Protein AF-A0A8J4M2Y3-F1 (afdb_monomer)

Nearest PDB structures (foldseek):
  4yom-assembly1_A  TM=4.754E-01  e=2.190E-01  Mus musculus
  6y2r-assembly1_B  TM=4.909E-01  e=5.810E-01  Escherichia coli K-12
  1uz2-assembly1_X-2  TM=2.770E-01  e=3.273E-01  Bos taurus
  3l4r-assembly1_A  TM=2.296E-01  e=2.054E+00  Canis lupus familiaris

Structure (mmCIF, N/CA/C/O backbone):
data_AF-A0A8J4M2Y3-F1
#
_entry.id   AF-A0A8J4M2Y3-F1
#
loop_
_atom_site.group_PDB
_atom_site.id
_atom_site.type_symbol
_atom_site.label_atom_id
_atom_site.label_alt_id
_atom_site.label_comp_id
_atom_site.label_asym_id
_atom_site.label_entity_id
_atom_site.label_seq_id
_atom_site.pdbx_PDB_ins_code
_atom_site.Cartn_x
_atom_site.Cartn_y
_atom_site.Cartn_z
_atom_site.occupancy
_atom_site.B_iso_or_equiv
_atom_site.auth_seq_id
_atom_site.auth_comp_id
_atom_site.auth_asym_id
_atom_site.auth_atom_id
_atom_site.pdbx_PDB_model_num
ATOM 1 N N . MET A 1 1 ? 31.659 -30.820 23.500 1.00 37.97 1 MET A N 1
ATOM 2 C CA . MET A 1 1 ? 31.694 -30.766 22.022 1.00 37.97 1 MET A CA 1
ATOM 3 C C . MET A 1 1 ? 30.304 -31.108 21.516 1.00 37.97 1 MET A C 1
ATOM 5 O O . MET A 1 1 ? 29.835 -32.205 21.774 1.00 37.97 1 MET A O 1
ATOM 9 N N . LYS A 1 2 ? 29.604 -30.122 20.946 1.00 30.81 2 LYS A N 1
ATOM 10 C CA . LYS A 1 2 ? 28.220 -30.219 20.458 1.00 30.81 2 LYS A CA 1
ATOM 11 C C . LYS A 1 2 ? 28.266 -30.556 18.968 1.00 30.81 2 LYS A C 1
ATOM 13 O O . LYS A 1 2 ? 28.779 -29.748 18.197 1.00 30.81 2 LYS A O 1
ATOM 18 N N . THR A 1 3 ? 27.747 -31.711 18.577 1.00 32.62 3 THR A N 1
ATOM 19 C CA . THR A 1 3 ? 27.439 -32.031 17.181 1.00 32.62 3 THR A CA 1
ATOM 20 C C . THR A 1 3 ? 26.102 -31.393 16.810 1.00 32.62 3 THR A C 1
ATOM 22 O O . THR A 1 3 ? 25.129 -31.442 17.561 1.00 32.62 3 THR A O 1
ATOM 25 N N . ARG A 1 4 ? 26.120 -30.684 15.682 1.00 31.17 4 ARG A N 1
ATOM 26 C CA . ARG A 1 4 ? 25.029 -29.912 15.089 1.00 31.17 4 ARG A CA 1
ATOM 27 C C . ARG A 1 4 ? 24.313 -30.848 14.112 1.00 31.17 4 ARG A C 1
ATOM 29 O O . ARG A 1 4 ? 24.942 -31.306 13.166 1.00 31.17 4 ARG A O 1
ATOM 36 N N . GLU A 1 5 ? 23.044 -31.152 14.358 1.00 32.91 5 GLU A N 1
ATOM 37 C CA . GLU A 1 5 ? 22.164 -31.747 13.349 1.00 32.91 5 GLU A CA 1
ATOM 38 C C . GLU A 1 5 ? 21.595 -30.617 12.484 1.00 32.91 5 GLU A C 1
ATOM 40 O O . GLU A 1 5 ? 20.844 -29.763 12.962 1.00 32.91 5 GLU A O 1
ATOM 45 N N . ASP A 1 6 ? 21.999 -30.599 11.215 1.00 33.06 6 ASP A N 1
ATOM 46 C CA . ASP A 1 6 ? 21.408 -29.774 10.167 1.00 33.06 6 ASP A CA 1
ATOM 47 C C . ASP A 1 6 ? 20.065 -30.383 9.743 1.00 33.06 6 ASP A C 1
ATOM 49 O O . ASP A 1 6 ? 20.001 -31.338 8.971 1.00 33.06 6 ASP A O 1
ATOM 53 N N . ALA A 1 7 ? 18.966 -29.809 10.234 1.00 33.47 7 ALA A N 1
ATOM 54 C CA . ALA A 1 7 ? 17.640 -30.041 9.676 1.00 33.47 7 ALA A CA 1
ATOM 55 C C . ALA A 1 7 ? 17.404 -29.048 8.526 1.00 33.47 7 ALA A C 1
ATOM 57 O O . ALA A 1 7 ? 16.990 -27.905 8.735 1.00 33.47 7 ALA A O 1
ATOM 58 N N . GLY A 1 8 ? 17.684 -29.494 7.300 1.00 28.56 8 GLY A N 1
ATOM 59 C CA . GLY A 1 8 ? 17.286 -28.803 6.077 1.00 28.56 8 GLY A CA 1
ATOM 60 C C . GLY A 1 8 ? 15.762 -28.722 5.982 1.00 28.56 8 GLY A C 1
ATOM 61 O O . GLY A 1 8 ? 15.087 -29.727 5.773 1.00 28.56 8 GLY A O 1
ATOM 62 N N . LEU A 1 9 ? 15.208 -27.519 6.141 1.00 28.28 9 LEU A N 1
ATOM 63 C CA . LEU A 1 9 ? 13.785 -27.261 5.944 1.00 28.28 9 LEU A CA 1
ATOM 64 C C . LEU A 1 9 ? 13.523 -27.054 4.444 1.00 28.28 9 LEU A C 1
ATOM 66 O O . LEU A 1 9 ? 13.604 -25.940 3.926 1.00 28.28 9 LEU A O 1
ATOM 70 N N . THR A 1 10 ? 13.236 -28.138 3.727 1.00 26.16 10 THR A N 1
ATOM 71 C CA . THR A 1 10 ? 12.759 -28.080 2.341 1.00 26.16 10 THR A CA 1
ATOM 72 C C . THR A 1 10 ? 11.348 -27.488 2.338 1.00 26.16 10 THR A C 1
ATOM 74 O O . THR A 1 10 ? 10.383 -28.135 2.742 1.00 26.16 10 THR A O 1
ATOM 77 N N . VAL A 1 11 ? 11.209 -26.227 1.924 1.00 29.19 11 VAL A N 1
ATOM 78 C CA . VAL A 1 11 ? 9.898 -25.585 1.764 1.00 29.19 11 VAL A CA 1
ATOM 79 C C . VAL A 1 11 ? 9.284 -26.075 0.454 1.00 29.19 11 VAL A C 1
ATOM 81 O O . VAL A 1 11 ? 9.635 -25.614 -0.629 1.00 29.19 11 VAL A O 1
ATOM 84 N N . PHE A 1 12 ? 8.373 -27.040 0.563 1.00 24.00 12 PHE A N 1
ATOM 85 C CA . PHE A 1 12 ? 7.521 -27.496 -0.532 1.00 24.00 12 PHE A CA 1
ATOM 86 C C . PHE A 1 12 ? 6.579 -26.354 -0.952 1.00 24.00 12 PHE A C 1
ATOM 88 O O . PHE A 1 12 ? 5.716 -25.935 -0.178 1.00 24.00 12 PHE A O 1
ATOM 95 N N . PHE A 1 13 ? 6.731 -25.848 -2.177 1.00 24.77 13 PHE A N 1
ATOM 96 C CA . PHE A 1 13 ? 5.727 -25.002 -2.822 1.00 24.77 13 PHE A CA 1
ATOM 97 C C . PHE A 1 13 ? 4.684 -25.909 -3.491 1.00 24.77 13 PHE A C 1
ATOM 99 O O . PHE A 1 13 ? 5.045 -26.641 -4.414 1.00 24.77 13 PHE A O 1
ATOM 106 N N . PRO A 1 14 ? 3.399 -25.896 -3.090 1.00 26.45 14 PRO A N 1
ATOM 107 C CA . PRO A 1 14 ? 2.376 -26.540 -3.893 1.00 26.45 14 PRO A CA 1
ATOM 108 C C . PRO A 1 14 ? 2.127 -25.687 -5.143 1.00 26.45 14 PRO A C 1
ATOM 110 O O . PRO A 1 14 ? 1.632 -24.562 -5.060 1.00 26.45 14 PRO A O 1
ATOM 113 N N . VAL A 1 15 ? 2.469 -26.239 -6.307 1.00 26.56 15 VAL A N 1
ATOM 114 C CA . VAL A 1 15 ? 1.999 -25.755 -7.608 1.00 26.56 15 VAL A CA 1
ATOM 115 C C . VAL A 1 15 ? 0.501 -26.056 -7.679 1.00 26.56 15 VAL A C 1
ATOM 117 O O . VAL A 1 15 ? 0.093 -27.169 -8.003 1.00 26.56 15 VAL A O 1
ATOM 120 N N . PHE A 1 16 ? -0.337 -25.084 -7.319 1.00 28.48 16 PHE A N 1
ATOM 121 C CA . PHE A 1 16 ? -1.774 -25.181 -7.561 1.00 28.48 16 PHE A CA 1
ATOM 122 C C . PHE A 1 16 ? -2.061 -24.806 -9.015 1.00 28.48 16 PHE A C 1
ATOM 124 O O . PHE A 1 16 ? -2.021 -23.637 -9.396 1.00 28.48 16 PHE A O 1
ATOM 131 N N . ALA A 1 17 ? -2.355 -25.822 -9.826 1.00 27.55 17 ALA A N 1
ATOM 132 C CA . ALA A 1 17 ? -2.924 -25.659 -11.153 1.00 27.55 17 ALA A CA 1
ATOM 133 C C . ALA A 1 17 ? -4.311 -25.001 -11.040 1.00 27.55 17 ALA A C 1
ATOM 135 O O . ALA A 1 17 ? -5.252 -25.583 -10.495 1.00 27.55 17 ALA A O 1
ATOM 136 N N . ALA A 1 18 ? -4.438 -23.775 -11.545 1.00 30.45 18 ALA A N 1
ATOM 137 C CA . ALA A 1 18 ? -5.702 -23.058 -11.612 1.00 30.45 18 ALA A CA 1
ATOM 138 C C . ALA A 1 18 ? -6.559 -23.613 -12.764 1.00 30.45 18 ALA A C 1
ATOM 140 O O . ALA A 1 18 ? -6.287 -23.354 -13.934 1.00 30.45 18 ALA A O 1
ATOM 141 N N . LYS A 1 19 ? -7.618 -24.364 -12.436 1.00 26.92 19 LYS A N 1
ATOM 142 C CA . LYS A 1 19 ? -8.742 -24.586 -13.356 1.00 26.92 19 LYS A CA 1
ATOM 143 C C . LYS A 1 19 ? -9.613 -23.332 -13.359 1.00 26.92 19 LYS A C 1
ATOM 145 O O . LYS A 1 19 ? -10.173 -22.949 -12.335 1.00 26.92 19 LYS A O 1
ATOM 150 N N . SER A 1 20 ? -9.718 -22.706 -14.525 1.00 34.28 20 SER A N 1
ATOM 151 C CA . SER A 1 20 ? -10.582 -21.565 -14.805 1.00 34.28 20 SER A CA 1
ATOM 152 C C . SER A 1 20 ? -12.055 -21.962 -14.697 1.00 34.28 20 SER A C 1
ATOM 154 O O . SER A 1 20 ? -12.560 -22.670 -15.567 1.00 34.28 20 SER A O 1
ATOM 156 N N . HIS A 1 21 ? -12.754 -21.490 -13.667 1.00 29.28 21 HIS A N 1
ATOM 157 C CA . HIS A 1 21 ? -14.211 -21.360 -13.676 1.00 29.28 21 HIS A CA 1
ATOM 158 C C . HIS A 1 21 ? -14.586 -19.939 -13.253 1.00 29.28 21 HIS A C 1
ATOM 160 O O . HIS A 1 21 ? -14.073 -19.393 -12.277 1.00 29.28 21 HIS A O 1
ATOM 166 N N . SER A 1 22 ? -15.443 -19.344 -14.075 1.00 36.12 22 SER A N 1
ATOM 167 C CA . SER A 1 22 ? -15.948 -17.977 -14.041 1.00 36.12 22 SER A CA 1
ATOM 168 C C . SER A 1 22 ? -16.583 -17.617 -12.699 1.00 36.12 22 SER A C 1
ATOM 170 O O . SER A 1 22 ? -17.571 -18.218 -12.281 1.00 36.12 22 SER A O 1
ATOM 172 N N . GLY A 1 23 ? -16.027 -16.597 -12.055 1.00 29.77 23 GLY A N 1
ATOM 173 C CA . GLY A 1 23 ? -16.496 -16.054 -10.787 1.00 29.77 23 GLY A CA 1
ATOM 174 C C . GLY A 1 23 ? -15.335 -15.364 -10.093 1.00 29.77 23 GLY A C 1
ATOM 175 O O . GLY A 1 23 ? -14.730 -15.942 -9.195 1.00 29.77 23 GLY A O 1
ATOM 176 N N . SER A 1 24 ? -14.982 -14.162 -10.560 1.00 32.31 24 SER A N 1
ATOM 177 C CA . SER A 1 24 ? -13.858 -13.350 -10.077 1.00 32.31 24 SER A CA 1
ATOM 178 C C . SER A 1 24 ? -14.022 -12.959 -8.604 1.00 32.31 24 SER A C 1
ATOM 180 O O . SER A 1 24 ? -14.352 -11.825 -8.267 1.00 32.31 24 SER A O 1
ATOM 182 N N . ARG A 1 25 ? -13.777 -13.908 -7.697 1.00 34.31 25 ARG A N 1
ATOM 183 C CA . ARG A 1 25 ? -13.443 -13.626 -6.303 1.00 34.31 25 ARG A CA 1
ATOM 184 C C . ARG A 1 25 ? -12.015 -13.103 -6.294 1.00 34.31 25 ARG A C 1
ATOM 186 O O . ARG A 1 25 ? -11.080 -13.797 -6.679 1.00 34.31 25 ARG A O 1
ATOM 193 N N . ASN A 1 26 ? -11.901 -11.842 -5.905 1.00 39.06 26 ASN A N 1
ATOM 194 C CA . ASN A 1 26 ? -10.698 -11.030 -5.922 1.00 39.06 26 ASN A CA 1
ATOM 195 C C . ASN A 1 26 ? -9.548 -11.718 -5.155 1.00 39.06 26 ASN A C 1
ATOM 197 O O . ASN A 1 26 ? -9.509 -11.727 -3.923 1.00 39.06 26 ASN A O 1
ATOM 201 N N . ILE A 1 27 ? -8.624 -12.333 -5.897 1.00 33.31 27 ILE A N 1
ATOM 202 C CA . ILE A 1 27 ? -7.524 -13.167 -5.386 1.00 33.31 27 ILE A CA 1
ATOM 203 C C . ILE A 1 27 ? -6.592 -12.334 -4.480 1.00 33.31 27 ILE A C 1
ATOM 205 O O . ILE A 1 27 ? -6.044 -12.841 -3.503 1.00 33.31 27 ILE A O 1
ATOM 209 N N . TYR A 1 28 ? -6.507 -11.021 -4.712 1.00 35.53 28 TYR A N 1
ATOM 210 C CA . TYR A 1 28 ? -5.721 -10.076 -3.912 1.00 35.53 28 TYR A CA 1
ATOM 211 C C . TYR A 1 28 ? -6.269 -9.868 -2.490 1.00 35.53 28 TYR A C 1
ATOM 213 O O . TYR A 1 28 ? -5.492 -9.715 -1.544 1.00 35.53 28 TYR A O 1
ATOM 221 N N . SER A 1 29 ? -7.593 -9.957 -2.309 1.00 36.72 29 SER A N 1
ATOM 222 C CA . SER A 1 29 ? -8.233 -9.879 -0.987 1.00 36.72 29 SER A CA 1
ATOM 223 C C . SER A 1 29 ? -7.827 -11.068 -0.107 1.00 36.72 29 SER A C 1
ATOM 225 O O . SER A 1 29 ? -7.464 -10.896 1.058 1.00 36.72 29 SER A O 1
ATOM 227 N N . LEU A 1 30 ? -7.777 -12.268 -0.697 1.00 35.25 30 LEU A N 1
ATOM 228 C CA . LEU A 1 30 ? -7.335 -13.492 -0.025 1.00 35.25 30 LEU A CA 1
ATOM 229 C C . LEU A 1 30 ? -5.846 -13.451 0.335 1.00 35.25 30 LEU A C 1
ATOM 231 O O . LEU A 1 30 ? -5.498 -13.806 1.455 1.00 35.25 30 LEU A O 1
ATOM 235 N N . TYR A 1 31 ? -4.965 -12.966 -0.547 1.00 37.94 31 TYR A N 1
ATOM 236 C CA . TYR A 1 31 ? -3.531 -12.862 -0.232 1.00 37.94 31 TYR A CA 1
ATOM 237 C C . TYR A 1 31 ? -3.237 -11.862 0.896 1.00 37.94 31 TYR A C 1
ATOM 239 O O . TYR A 1 31 ? -2.399 -12.145 1.752 1.00 37.94 31 TYR A O 1
ATOM 247 N N . SER A 1 32 ? -3.958 -10.738 0.961 1.00 35.38 32 SER A N 1
ATOM 248 C CA . SER A 1 32 ? -3.826 -9.772 2.063 1.00 35.38 32 SER A CA 1
ATOM 249 C C . SER A 1 32 ? -4.323 -10.350 3.399 1.00 35.38 32 SER A C 1
ATOM 251 O O . SER A 1 32 ? -3.663 -10.193 4.425 1.00 35.38 32 SER A O 1
ATOM 253 N N . ILE A 1 33 ? -5.430 -11.109 3.383 1.00 44.34 33 ILE A N 1
ATOM 254 C CA . ILE A 1 33 ? -5.940 -11.838 4.561 1.00 44.34 33 ILE A CA 1
ATOM 255 C C . ILE A 1 33 ? -4.952 -12.929 5.007 1.00 44.34 33 ILE A C 1
ATOM 257 O O . ILE A 1 33 ? -4.667 -13.042 6.196 1.00 44.34 33 ILE A O 1
ATOM 261 N N . ILE A 1 34 ? -4.373 -13.685 4.068 1.00 43.38 34 ILE A N 1
ATOM 262 C CA . ILE A 1 34 ? -3.419 -14.765 4.363 1.00 43.38 34 ILE A CA 1
ATOM 263 C C . ILE A 1 34 ? -2.109 -14.211 4.932 1.00 43.38 34 ILE A C 1
ATOM 265 O O . ILE A 1 34 ? -1.540 -14.830 5.831 1.00 43.38 34 ILE A O 1
ATOM 269 N N . ILE A 1 35 ? -1.619 -13.063 4.450 1.00 49.47 35 ILE A N 1
ATOM 270 C CA . ILE A 1 35 ? -0.432 -12.416 5.031 1.00 49.47 35 ILE A CA 1
ATOM 271 C C . ILE A 1 35 ? -0.745 -11.917 6.446 1.00 49.47 35 ILE A C 1
ATOM 273 O O . ILE A 1 35 ? 0.057 -12.152 7.343 1.00 49.47 35 ILE A O 1
ATOM 277 N N . ASP A 1 36 ? -1.913 -11.320 6.690 1.00 46.72 36 ASP A N 1
ATOM 278 C CA . ASP A 1 36 ? -2.316 -10.861 8.030 1.00 46.72 36 ASP A CA 1
ATOM 279 C C . ASP A 1 36 ? -2.447 -12.036 9.023 1.00 46.72 36 ASP A C 1
ATOM 281 O O . ASP A 1 36 ? -1.889 -12.014 10.123 1.00 46.72 36 ASP A O 1
ATOM 285 N N . GLU A 1 37 ? -3.096 -13.127 8.609 1.00 47.31 37 GLU A N 1
ATOM 286 C CA . GLU A 1 37 ? -3.320 -14.304 9.452 1.00 47.31 37 GLU A CA 1
ATOM 287 C C . GLU A 1 37 ? -2.030 -15.108 9.684 1.00 47.31 37 GLU A C 1
ATOM 289 O O . GLU A 1 37 ? -1.758 -15.534 10.811 1.00 47.31 37 GLU A O 1
ATOM 294 N N . LYS A 1 38 ? -1.168 -15.245 8.665 1.00 44.12 38 LYS A N 1
ATOM 295 C CA . LYS A 1 38 ? 0.144 -15.900 8.811 1.00 44.12 38 LYS A CA 1
ATOM 296 C C . LYS A 1 38 ? 1.145 -15.051 9.582 1.00 44.12 38 LYS A C 1
ATOM 298 O O . LYS A 1 38 ? 1.912 -15.623 10.350 1.00 44.12 38 LYS A O 1
ATOM 303 N N . VAL A 1 39 ? 1.144 -13.725 9.438 1.00 50.47 39 VAL A N 1
ATOM 304 C CA . VAL A 1 39 ? 1.985 -12.836 10.260 1.00 50.47 39 VAL A CA 1
ATOM 305 C C . VAL A 1 39 ? 1.500 -12.861 11.708 1.00 50.47 39 VAL A C 1
ATOM 307 O O . VAL A 1 39 ? 2.324 -13.002 12.608 1.00 50.47 39 VAL A O 1
ATOM 310 N N . SER A 1 40 ? 0.185 -12.865 11.948 1.00 45.94 40 SER A N 1
ATOM 311 C CA . SER A 1 40 ? -0.391 -13.082 13.283 1.00 45.94 40 SER A CA 1
ATOM 312 C C . SER A 1 40 ? 0.012 -14.441 13.878 1.00 45.94 40 SER A C 1
ATOM 314 O O . SER A 1 40 ? 0.423 -14.513 15.038 1.00 45.94 40 SER A O 1
ATOM 316 N N . LEU A 1 41 ? -0.011 -15.524 13.089 1.00 45.47 41 LEU A N 1
ATOM 317 C CA . LEU A 1 41 ? 0.456 -16.849 13.525 1.00 45.47 41 LEU A CA 1
ATOM 318 C C . LEU A 1 41 ? 1.975 -16.913 13.759 1.00 45.47 41 LEU A C 1
ATOM 320 O O . LEU A 1 41 ? 2.429 -17.591 14.682 1.00 45.47 41 LEU A O 1
ATOM 324 N N . CYS A 1 42 ? 2.770 -16.228 12.937 1.00 42.06 42 CYS A N 1
ATOM 325 C CA . CYS A 1 42 ? 4.228 -16.199 13.051 1.00 42.06 42 CYS A CA 1
ATOM 326 C C . CYS A 1 42 ? 4.669 -15.383 14.279 1.00 42.06 42 CYS A C 1
ATOM 328 O O . CYS A 1 42 ? 5.521 -15.831 15.048 1.00 42.06 42 CYS A O 1
ATOM 330 N N . LEU A 1 43 ? 3.995 -14.258 14.548 1.00 46.75 43 LEU A N 1
ATOM 331 C CA . LEU A 1 43 ? 4.153 -13.471 15.777 1.00 46.75 43 LEU A CA 1
ATOM 332 C C . LEU A 1 43 ? 3.733 -14.272 17.023 1.00 46.75 43 LEU A C 1
ATOM 334 O O . LEU A 1 43 ? 4.433 -14.234 18.035 1.00 46.75 43 LEU A O 1
ATOM 338 N N . LYS A 1 44 ? 2.661 -15.077 16.937 1.00 46.22 44 LYS A N 1
ATOM 339 C CA . LYS A 1 44 ? 2.274 -16.026 18.003 1.00 46.22 44 LYS A CA 1
ATOM 340 C C . LYS A 1 44 ? 3.343 -17.096 18.262 1.00 46.22 44 LYS A C 1
ATOM 342 O O . LYS A 1 44 ? 3.528 -17.492 19.408 1.00 46.22 44 LYS A O 1
ATOM 347 N N . LYS A 1 45 ? 4.056 -17.566 17.230 1.00 47.00 45 LYS A N 1
ATOM 348 C CA . LYS A 1 45 ? 5.130 -18.570 17.378 1.00 47.00 45 LYS A CA 1
ATOM 349 C C . LYS A 1 45 ? 6.444 -17.995 17.918 1.00 47.00 45 LYS A C 1
ATOM 351 O O . LYS A 1 45 ? 7.152 -18.718 18.615 1.00 47.00 45 LYS A O 1
ATOM 356 N N . MET A 1 46 ? 6.772 -16.735 17.618 1.00 42.94 46 MET A N 1
ATOM 357 C CA . MET A 1 46 ? 7.992 -16.082 18.120 1.00 42.94 46 MET A CA 1
ATOM 358 C C . MET A 1 46 ? 7.896 -15.648 19.592 1.00 42.94 46 MET A C 1
ATOM 360 O O . MET A 1 46 ? 8.924 -15.577 20.258 1.00 42.94 46 MET A O 1
ATOM 364 N N . ASN A 1 47 ? 6.690 -15.439 20.129 1.00 39.56 47 ASN A N 1
ATOM 365 C CA . ASN A 1 47 ? 6.474 -15.095 21.538 1.00 39.56 47 ASN A CA 1
ATOM 366 C C . ASN A 1 47 ? 6.002 -16.311 22.352 1.00 39.56 47 ASN A C 1
ATOM 368 O O . ASN A 1 47 ? 4.846 -16.385 22.775 1.00 39.56 47 ASN A O 1
ATOM 372 N N . ARG A 1 48 ? 6.905 -17.259 22.638 1.00 37.50 48 ARG A N 1
ATOM 373 C CA . ARG A 1 48 ? 6.697 -18.212 23.745 1.00 37.50 48 ARG A CA 1
ATOM 374 C C . ARG A 1 48 ? 6.815 -17.456 25.075 1.00 37.50 48 ARG A C 1
ATOM 376 O O . ARG A 1 48 ? 7.865 -17.493 25.703 1.00 37.50 48 ARG A O 1
ATOM 383 N N . GLY A 1 49 ? 5.761 -16.741 25.477 1.00 38.47 49 GLY A N 1
ATOM 384 C CA . GLY A 1 49 ? 5.676 -16.178 26.830 1.00 38.47 49 GLY A CA 1
ATOM 385 C C . GLY A 1 49 ? 4.954 -14.845 27.030 1.00 38.47 49 GLY A C 1
ATOM 386 O O . GLY A 1 49 ? 5.131 -14.265 28.094 1.00 38.47 49 GLY A O 1
ATOM 387 N N . VAL A 1 50 ? 4.155 -14.326 26.088 1.00 38.66 50 VAL A N 1
ATOM 388 C CA . VAL A 1 50 ? 3.421 -13.066 26.330 1.00 38.66 50 VAL A CA 1
ATOM 389 C C . VAL A 1 50 ? 1.946 -13.194 25.956 1.00 38.66 50 VAL A C 1
ATOM 391 O O . VAL A 1 50 ? 1.600 -13.588 24.844 1.00 38.66 50 VAL A O 1
ATOM 394 N N . PHE A 1 51 ? 1.111 -12.867 26.945 1.00 40.16 51 PHE A N 1
ATOM 395 C CA . PHE A 1 51 ? -0.340 -12.690 26.937 1.00 40.16 51 PHE A CA 1
ATOM 396 C C . PHE A 1 51 ? -0.898 -12.131 25.622 1.00 40.16 51 PHE A C 1
ATOM 398 O O . PHE A 1 51 ? -0.250 -11.321 24.963 1.00 40.16 51 PHE A O 1
ATOM 405 N N . MET A 1 52 ? -2.130 -12.533 25.279 1.00 48.19 52 MET A N 1
ATOM 406 C CA . MET A 1 52 ? -2.911 -12.029 24.140 1.00 48.19 52 MET A CA 1
ATOM 407 C C . MET A 1 52 ? -2.731 -10.512 23.960 1.00 48.19 52 MET A C 1
ATOM 409 O O . MET A 1 52 ? -3.342 -9.716 24.670 1.00 48.19 52 MET A O 1
ATOM 413 N N . ALA A 1 53 ? -1.877 -10.103 23.019 1.00 64.06 53 ALA A N 1
ATOM 414 C CA . ALA A 1 53 ? -1.591 -8.695 22.795 1.00 64.06 53 ALA A CA 1
ATOM 415 C C . ALA A 1 53 ? -2.829 -8.026 22.184 1.00 64.06 53 ALA A C 1
ATOM 417 O O . ALA A 1 53 ? -3.135 -8.200 21.002 1.00 64.06 53 ALA A O 1
ATOM 418 N N . LYS A 1 54 ? -3.571 -7.277 23.005 1.00 78.69 54 LYS A N 1
ATOM 419 C CA . LYS A 1 54 ? -4.731 -6.503 22.562 1.00 78.69 54 LYS A CA 1
ATOM 420 C C . LYS A 1 54 ? -4.243 -5.303 21.750 1.00 78.69 54 LYS A C 1
ATOM 422 O O . LYS A 1 54 ? -3.463 -4.491 22.247 1.00 78.69 54 LYS A O 1
ATOM 427 N N . ARG A 1 55 ? -4.698 -5.191 20.499 1.00 84.12 55 ARG A N 1
ATOM 428 C CA . ARG A 1 55 ? -4.471 -3.997 19.674 1.00 84.12 55 ARG A CA 1
ATOM 429 C C . ARG A 1 55 ? -5.218 -2.822 20.304 1.00 84.12 55 ARG A C 1
ATOM 431 O O . ARG A 1 55 ? -6.422 -2.926 20.528 1.00 84.12 55 ARG A O 1
ATOM 438 N N . LEU A 1 56 ? -4.501 -1.737 20.578 1.00 88.44 56 LEU A N 1
ATOM 439 C CA . LEU A 1 56 ? -5.041 -0.526 21.196 1.00 88.44 56 LEU A CA 1
ATOM 440 C C . LEU A 1 56 ? -5.683 0.390 20.153 1.00 88.44 56 LEU A C 1
ATOM 442 O O . LEU A 1 56 ? -6.759 0.923 20.383 1.00 88.44 56 LEU A O 1
ATOM 446 N N . ALA A 1 57 ? -5.030 0.555 19.001 1.00 90.75 57 ALA A N 1
ATOM 447 C CA . ALA A 1 57 ? -5.517 1.379 17.8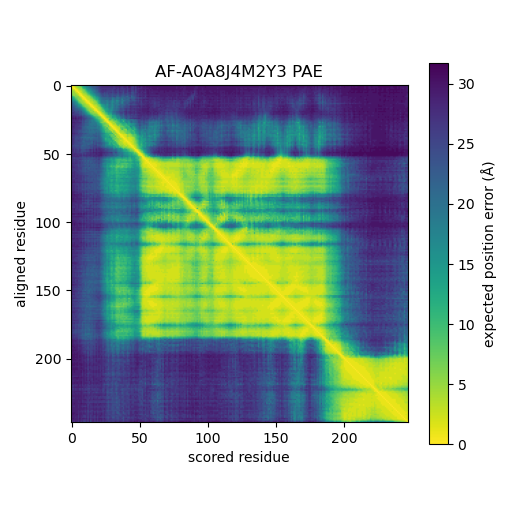99 1.00 90.75 57 ALA A CA 1
ATOM 448 C C . ALA A 1 57 ? -4.820 1.015 16.580 1.00 90.75 57 ALA A C 1
ATOM 450 O O . ALA A 1 57 ? -3.806 0.308 16.557 1.00 90.75 57 ALA A O 1
ATOM 451 N N . THR A 1 58 ? -5.367 1.510 15.474 1.00 92.44 58 THR A N 1
ATOM 452 C CA . THR A 1 58 ? -4.734 1.507 14.153 1.00 92.44 58 THR A CA 1
ATOM 453 C C . THR A 1 58 ? -4.654 2.939 13.647 1.00 92.44 58 THR A C 1
ATOM 455 O O . THR A 1 58 ? -5.680 3.556 13.391 1.00 92.44 58 THR A O 1
ATOM 458 N N . GLN A 1 59 ? -3.443 3.459 13.498 1.00 94.00 59 GLN A N 1
ATOM 459 C CA . GLN A 1 59 ? -3.191 4.771 12.917 1.00 94.00 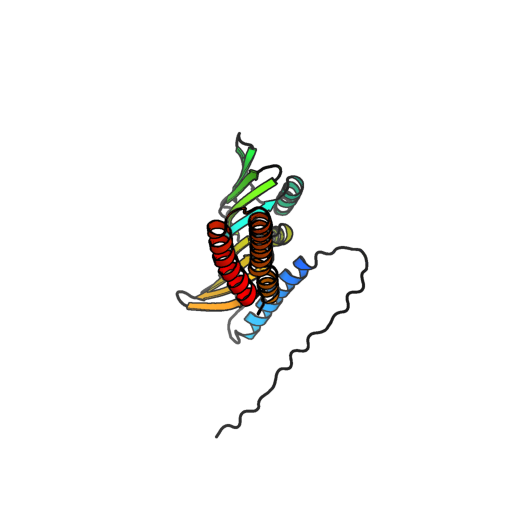59 GLN A CA 1
ATOM 460 C C . GLN A 1 59 ? -2.836 4.605 11.444 1.00 94.00 59 GLN A C 1
ATOM 462 O O . GLN A 1 59 ? -1.871 3.919 11.116 1.00 94.00 59 GLN A O 1
ATOM 467 N N . TYR A 1 60 ? -3.564 5.270 10.563 1.00 93.00 60 TYR A N 1
ATOM 468 C CA . TYR A 1 60 ? -3.119 5.536 9.205 1.00 93.00 60 TYR A CA 1
ATOM 469 C C . TYR A 1 60 ? -2.356 6.856 9.253 1.00 93.00 60 TYR A C 1
ATOM 471 O O . TYR A 1 60 ? -2.956 7.910 9.413 1.00 93.00 60 TYR A O 1
ATOM 479 N N . VAL A 1 61 ? -1.026 6.790 9.189 1.00 91.06 61 VAL A N 1
ATOM 480 C CA . VAL A 1 61 ? -0.161 7.986 9.166 1.00 91.06 61 VAL A CA 1
ATOM 481 C C . VAL A 1 61 ? -0.291 8.697 7.825 1.00 91.06 61 VAL A C 1
ATOM 483 O O . VAL A 1 61 ? -0.244 9.919 7.742 1.00 91.06 61 VAL A O 1
ATOM 486 N N . LYS A 1 62 ? -0.450 7.901 6.768 1.00 90.81 62 LYS A N 1
ATOM 487 C CA . LYS A 1 62 ? -0.765 8.361 5.425 1.00 90.81 62 LYS A CA 1
ATOM 488 C C . LYS A 1 62 ? -1.587 7.286 4.736 1.00 90.81 62 LYS A C 1
ATOM 490 O O . LYS A 1 62 ? -1.187 6.123 4.741 1.00 90.81 62 LYS A O 1
ATOM 495 N N . ALA A 1 63 ? -2.692 7.674 4.129 1.00 90.38 63 ALA A N 1
ATOM 496 C CA . ALA A 1 63 ? -3.418 6.886 3.146 1.00 90.38 63 ALA A CA 1
ATOM 497 C C . ALA A 1 63 ? -3.500 7.700 1.854 1.00 90.38 63 ALA A C 1
ATOM 499 O O . ALA A 1 63 ? -3.674 8.916 1.916 1.00 90.38 63 ALA A O 1
ATOM 500 N N . CYS A 1 64 ? -3.316 7.047 0.709 1.00 91.06 64 CYS A N 1
ATOM 501 C CA . CYS A 1 64 ? -3.341 7.673 -0.606 1.00 91.06 64 CYS A CA 1
ATOM 502 C C . CYS A 1 64 ? -3.858 6.674 -1.643 1.00 91.06 64 CYS A C 1
ATOM 504 O O . CYS A 1 64 ? -3.254 5.620 -1.837 1.00 91.06 64 CYS A O 1
ATOM 506 N N . PHE A 1 65 ? -4.971 6.979 -2.301 1.00 90.75 65 PHE A N 1
ATOM 507 C CA . PHE A 1 65 ? -5.521 6.149 -3.375 1.00 90.75 65 PHE A CA 1
ATOM 508 C C . PHE A 1 65 ? -6.399 6.973 -4.307 1.00 90.75 65 PHE A C 1
ATOM 510 O O . PHE A 1 65 ? -6.900 8.026 -3.929 1.00 90.75 65 PHE A O 1
ATOM 517 N N . THR A 1 66 ? -6.585 6.496 -5.532 1.00 89.50 66 THR A N 1
ATOM 518 C CA . THR A 1 66 ? -7.446 7.149 -6.520 1.00 89.50 66 THR A CA 1
ATOM 519 C C . THR A 1 66 ? -8.705 6.322 -6.699 1.00 89.50 66 THR A C 1
ATOM 521 O O . THR A 1 66 ? -8.625 5.104 -6.849 1.00 89.50 66 THR A O 1
ATOM 524 N N . VAL A 1 67 ? -9.858 6.984 -6.700 1.00 87.75 67 VAL A N 1
ATOM 525 C CA . VAL A 1 67 ? -11.155 6.354 -6.959 1.00 87.75 67 VAL A CA 1
ATOM 526 C C . VAL A 1 67 ? -11.865 7.071 -8.095 1.00 87.75 67 VAL A C 1
ATOM 528 O O . VAL A 1 67 ? -11.834 8.295 -8.204 1.00 87.75 67 VAL A O 1
ATOM 531 N N . THR A 1 68 ? -12.530 6.321 -8.956 1.00 89.19 68 THR A N 1
ATOM 532 C CA . THR A 1 68 ? -13.500 6.871 -9.908 1.00 89.19 68 THR A CA 1
ATOM 533 C C . THR A 1 68 ? -14.761 7.343 -9.182 1.00 89.19 68 THR A C 1
ATOM 535 O O . THR A 1 68 ? -14.997 7.017 -8.019 1.00 89.19 68 THR A O 1
ATOM 538 N N . GLU A 1 69 ? -15.631 8.080 -9.871 1.00 83.06 69 GLU A N 1
ATOM 539 C CA . GLU A 1 69 ? -16.913 8.505 -9.292 1.00 83.06 69 GLU A CA 1
ATOM 540 C C . GLU A 1 69 ? -17.809 7.316 -8.875 1.00 83.06 69 GLU A C 1
ATOM 542 O O . GLU A 1 69 ? -18.501 7.372 -7.857 1.00 83.06 69 GLU A O 1
ATOM 547 N N . ALA A 1 70 ? -17.778 6.211 -9.629 1.00 85.62 70 ALA A N 1
ATOM 548 C CA . ALA A 1 70 ? -18.517 4.994 -9.288 1.00 85.62 70 ALA A CA 1
ATOM 549 C C . ALA A 1 70 ? -17.923 4.292 -8.052 1.00 85.62 70 ALA A C 1
ATOM 551 O O . ALA A 1 70 ? -18.650 3.849 -7.156 1.00 85.62 70 ALA A O 1
ATOM 552 N N . GLU A 1 71 ? -16.594 4.232 -7.973 1.00 87.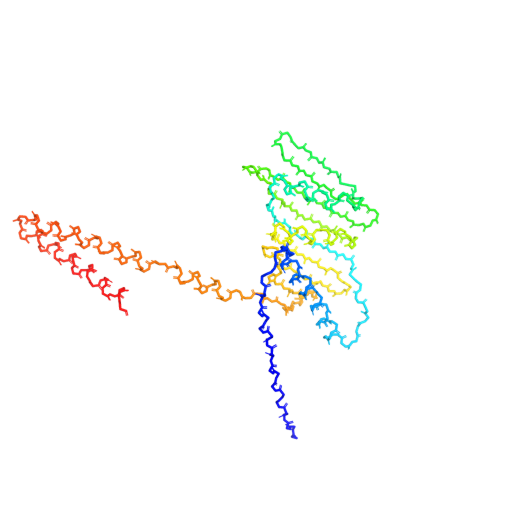50 71 GLU A N 1
ATOM 553 C CA . GLU A 1 71 ? -15.876 3.664 -6.830 1.00 87.50 71 GLU A CA 1
ATOM 554 C C . GLU A 1 71 ? -16.035 4.515 -5.573 1.00 87.50 71 GLU A C 1
ATOM 556 O O . GLU A 1 71 ? -16.163 3.952 -4.491 1.00 87.50 71 GLU A O 1
ATOM 561 N N . LEU A 1 72 ? -16.131 5.841 -5.699 1.00 84.50 72 LEU A N 1
ATOM 562 C CA . LEU A 1 72 ? -16.393 6.735 -4.573 1.00 84.50 72 LEU A CA 1
ATOM 563 C C . LEU A 1 72 ? -17.708 6.377 -3.869 1.00 84.50 72 LEU A C 1
ATOM 565 O O . LEU A 1 72 ? -17.753 6.313 -2.644 1.00 84.50 72 LEU A O 1
ATOM 569 N N . ARG A 1 73 ? -18.774 6.064 -4.617 1.00 82.56 73 ARG A N 1
ATOM 570 C CA . ARG A 1 73 ? -20.047 5.618 -4.014 1.00 82.56 73 ARG A CA 1
ATOM 571 C C . ARG A 1 73 ? -19.874 4.309 -3.249 1.00 82.56 73 ARG A C 1
ATOM 573 O O . ARG A 1 73 ? -20.390 4.173 -2.143 1.00 82.56 73 ARG A O 1
ATOM 580 N N . THR A 1 74 ? -19.112 3.377 -3.818 1.00 85.44 74 THR A N 1
ATOM 581 C CA . THR A 1 74 ? -18.791 2.094 -3.176 1.00 85.44 74 THR A CA 1
ATOM 582 C C . THR A 1 74 ? -17.963 2.311 -1.908 1.00 85.44 74 THR A C 1
ATOM 584 O O . THR A 1 74 ? -18.234 1.696 -0.879 1.00 85.44 74 THR A O 1
ATOM 587 N N . PHE A 1 75 ? -16.994 3.229 -1.951 1.00 85.25 75 PHE A N 1
ATOM 588 C CA . PHE A 1 75 ? -16.210 3.641 -0.794 1.00 85.25 75 PHE A CA 1
ATOM 589 C C . PHE A 1 75 ? -17.122 4.186 0.305 1.00 85.25 75 PHE A C 1
ATOM 591 O O . PHE A 1 75 ? -17.075 3.690 1.425 1.00 85.25 75 PHE A O 1
ATOM 598 N N . MET A 1 76 ? -18.006 5.134 -0.012 1.00 81.31 76 MET A N 1
ATOM 599 C CA . MET A 1 76 ? -18.924 5.720 0.971 1.00 81.31 76 MET A CA 1
ATOM 600 C C . MET A 1 76 ? -19.851 4.671 1.606 1.00 81.31 76 MET A C 1
ATOM 602 O O . MET A 1 76 ? -20.089 4.714 2.814 1.00 81.31 76 MET A O 1
ATOM 606 N N . GLN A 1 77 ? -20.318 3.689 0.829 1.00 81.38 77 GLN A N 1
ATOM 607 C CA . GLN A 1 77 ? -21.134 2.581 1.337 1.00 81.38 77 GLN A CA 1
ATOM 608 C C . GLN A 1 77 ? -20.391 1.711 2.362 1.00 81.38 77 GLN A C 1
ATOM 610 O O . GLN A 1 77 ? -20.995 1.323 3.360 1.00 81.38 77 GLN A O 1
ATOM 615 N N . LEU A 1 78 ? -19.080 1.476 2.192 1.00 79.75 78 LEU A N 1
ATOM 616 C CA . LEU A 1 78 ? -18.284 0.711 3.167 1.00 79.75 78 LEU A CA 1
ATOM 617 C C . LEU A 1 78 ? -18.333 1.317 4.579 1.00 79.75 78 LEU A C 1
ATOM 619 O O . LEU A 1 78 ? -18.221 0.577 5.555 1.00 79.75 78 LEU A O 1
ATOM 623 N N . PHE A 1 79 ? -18.503 2.638 4.696 1.00 75.94 79 PHE A N 1
ATOM 624 C CA . PHE A 1 79 ? -18.556 3.340 5.984 1.00 75.94 79 PHE A CA 1
ATOM 625 C C . PHE A 1 79 ? -19.980 3.610 6.473 1.00 75.94 79 PHE A C 1
ATOM 627 O O . PHE A 1 79 ? -20.195 3.661 7.686 1.00 75.94 79 PHE A O 1
ATOM 634 N N . ALA A 1 80 ? -20.953 3.730 5.563 1.00 71.25 80 ALA A N 1
ATOM 635 C CA . ALA A 1 80 ? -22.363 3.921 5.907 1.00 71.25 80 ALA A CA 1
ATOM 636 C C . ALA A 1 80 ? -22.902 2.780 6.789 1.00 71.25 80 ALA A C 1
ATOM 638 O O . ALA A 1 80 ? -23.574 3.034 7.789 1.00 71.25 80 ALA A O 1
ATOM 639 N N . ASP A 1 81 ? -22.506 1.538 6.493 1.00 66.75 81 ASP A N 1
ATOM 640 C CA . ASP A 1 81 ? -22.909 0.341 7.248 1.00 66.75 81 ASP A CA 1
ATOM 641 C C . ASP A 1 81 ? -22.420 0.338 8.711 1.00 66.75 81 ASP A C 1
ATOM 643 O O . ASP A 1 81 ? -22.870 -0.461 9.531 1.00 66.75 81 ASP A O 1
ATOM 647 N N . HIS A 1 82 ? -21.486 1.227 9.056 1.00 66.31 82 HIS A N 1
ATOM 648 C CA . HIS A 1 82 ? -20.760 1.210 10.325 1.00 66.31 82 HIS A CA 1
ATOM 649 C C . HIS A 1 82 ? -21.144 2.364 11.263 1.00 66.31 82 HIS A C 1
ATOM 651 O O . HIS A 1 82 ? -20.467 2.583 12.275 1.00 66.31 82 HIS A O 1
ATOM 657 N N . GLN A 1 83 ? -22.227 3.089 10.939 1.00 56.16 83 GLN A N 1
ATOM 658 C CA . GLN A 1 83 ? -22.765 4.208 11.729 1.00 56.16 83 GLN A CA 1
ATOM 659 C C . GLN A 1 83 ? -21.677 5.205 12.148 1.00 56.16 83 GLN A C 1
ATOM 661 O O . GLN A 1 83 ? -21.616 5.659 13.291 1.00 56.16 83 GLN A O 1
ATOM 666 N N . VAL A 1 84 ? -20.748 5.504 11.242 1.00 59.94 84 VAL A N 1
ATOM 667 C CA . VAL A 1 84 ? -19.783 6.574 11.482 1.00 59.94 84 VAL A CA 1
ATOM 668 C C . VAL A 1 84 ? -20.524 7.890 11.303 1.00 59.94 84 VAL A C 1
ATOM 670 O O . VAL A 1 84 ? -21.179 8.098 10.283 1.00 59.94 84 VAL A O 1
ATOM 673 N N . SER A 1 85 ? -20.417 8.777 12.289 1.00 53.84 85 SER A N 1
ATOM 674 C CA . SER A 1 85 ? -20.785 10.188 12.183 1.00 53.84 85 SER A CA 1
ATOM 675 C C . SER A 1 85 ? -19.834 10.886 11.202 1.00 53.84 85 SER A C 1
ATOM 677 O O . SER A 1 85 ? -18.968 11.667 11.581 1.00 53.84 85 SER A O 1
ATOM 679 N N . LEU A 1 86 ? -19.950 10.543 9.919 1.00 61.28 86 LEU A N 1
ATOM 680 C CA . LEU A 1 86 ? -19.180 11.151 8.844 1.00 61.28 86 LEU A CA 1
ATOM 681 C C . LEU A 1 86 ? -19.722 12.558 8.629 1.00 61.28 86 LEU A C 1
ATOM 683 O O . LEU A 1 86 ? -20.835 12.727 8.129 1.00 61.28 86 LEU A O 1
ATOM 687 N N . GLN A 1 87 ? -18.939 13.572 8.983 1.00 60.25 87 GLN A N 1
ATOM 688 C CA . GLN A 1 87 ? -19.200 14.909 8.471 1.00 60.25 87 GLN A CA 1
ATOM 689 C C . GLN A 1 87 ? -18.506 15.035 7.122 1.00 60.25 87 GLN A C 1
ATOM 691 O O . GLN A 1 87 ? -17.283 15.140 7.046 1.00 60.25 87 GLN A O 1
ATOM 696 N N . MET A 1 88 ? -19.310 14.973 6.060 1.00 64.56 88 MET A N 1
ATOM 697 C CA . MET A 1 88 ? -18.867 15.308 4.716 1.00 64.56 88 MET A CA 1
ATOM 698 C C . MET A 1 88 ? -19.052 16.805 4.500 1.00 64.56 88 MET A C 1
ATOM 700 O O . MET A 1 88 ? -20.176 17.309 4.522 1.00 64.56 88 MET A O 1
ATOM 704 N N . LYS A 1 89 ? -17.953 17.509 4.257 1.00 69.00 89 LYS A N 1
ATOM 705 C CA . LYS A 1 89 ? -17.965 18.899 3.822 1.00 69.00 89 LYS A CA 1
ATOM 706 C C . LYS A 1 89 ? -17.661 18.938 2.332 1.00 69.00 89 LYS A C 1
ATOM 708 O O . LYS A 1 89 ? -16.609 18.479 1.902 1.00 69.00 89 LYS A O 1
ATOM 713 N N . VAL A 1 90 ? -18.596 19.461 1.548 1.00 69.56 90 VAL A N 1
ATOM 714 C CA . VAL A 1 90 ? -18.398 19.698 0.115 1.00 69.56 90 VAL A CA 1
ATOM 715 C C . VAL A 1 90 ? -17.990 21.155 -0.064 1.00 69.56 90 VAL A C 1
ATOM 717 O O . VAL A 1 90 ? -18.641 22.045 0.481 1.00 69.56 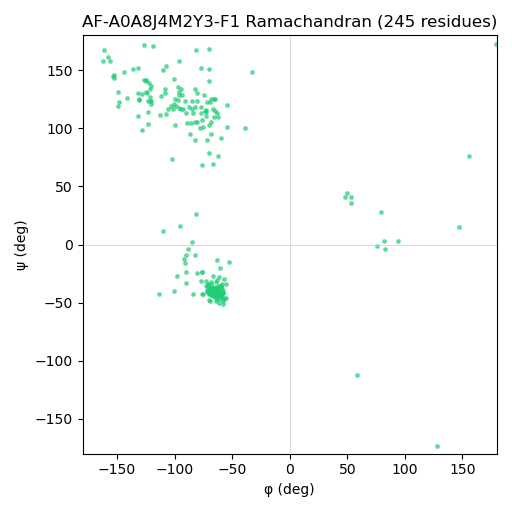90 VAL A O 1
ATOM 720 N N . PHE A 1 91 ? -16.902 21.392 -0.788 1.00 67.00 91 PHE A N 1
ATOM 721 C CA . PHE A 1 91 ? -16.409 22.728 -1.112 1.00 67.00 91 PHE A CA 1
ATOM 722 C C . PHE A 1 91 ? -16.902 23.166 -2.497 1.00 67.00 91 PHE A C 1
ATOM 724 O O . PHE A 1 91 ? -17.197 22.331 -3.353 1.00 67.00 91 PHE A O 1
ATOM 731 N N . ASP A 1 92 ? -16.934 24.478 -2.745 1.00 58.91 92 ASP A N 1
ATOM 732 C CA . ASP A 1 92 ? -17.450 25.071 -3.993 1.00 58.91 92 ASP A CA 1
ATOM 733 C C . ASP A 1 92 ? -16.683 24.630 -5.255 1.00 58.91 92 ASP A C 1
ATOM 735 O O . ASP A 1 92 ? -17.200 24.696 -6.367 1.00 58.91 92 ASP A O 1
ATOM 739 N N . ASN A 1 93 ? -15.453 24.133 -5.092 1.00 65.38 93 ASN A N 1
ATOM 740 C CA . ASN A 1 93 ? -14.630 23.577 -6.170 1.00 65.38 93 ASN A CA 1
ATOM 741 C C . ASN A 1 93 ? -14.925 22.091 -6.474 1.00 65.38 93 ASN A C 1
ATOM 743 O O . ASN A 1 93 ? -14.269 21.496 -7.329 1.00 65.38 93 ASN A O 1
ATOM 747 N N . GLY A 1 94 ? -15.891 21.482 -5.780 1.00 65.50 94 GLY A N 1
ATOM 748 C CA . GLY A 1 94 ? -16.250 20.071 -5.919 1.00 65.50 94 GLY A CA 1
ATOM 749 C C . GLY A 1 94 ? -15.360 19.100 -5.137 1.00 65.50 94 GLY A C 1
ATOM 750 O O . GLY A 1 94 ? -15.578 17.889 -5.234 1.00 65.50 94 GLY A O 1
ATOM 751 N N . ASN A 1 95 ? -14.391 19.597 -4.359 1.00 72.56 95 ASN A N 1
ATOM 752 C CA . ASN A 1 95 ? -13.656 18.774 -3.401 1.00 72.56 95 ASN A CA 1
ATOM 753 C C . ASN A 1 95 ? -14.567 18.386 -2.239 1.00 72.56 95 ASN A C 1
ATOM 755 O O . ASN A 1 95 ? -15.487 19.120 -1.865 1.00 72.56 95 ASN A O 1
ATOM 759 N N . GLN A 1 96 ? -14.286 17.232 -1.649 1.00 76.00 96 GLN A N 1
ATOM 760 C CA . GLN A 1 96 ? -15.005 16.744 -0.480 1.00 76.00 96 GLN A CA 1
ATOM 761 C C . GLN A 1 96 ? -14.002 16.450 0.631 1.00 76.00 96 GLN A C 1
ATOM 763 O O . GLN A 1 96 ? -12.911 15.950 0.381 1.00 76.00 96 GLN A O 1
ATOM 768 N N . GLU A 1 97 ? -14.357 16.756 1.866 1.00 75.19 97 GLU A N 1
ATOM 769 C CA . GLU A 1 97 ? -13.599 16.360 3.048 1.00 75.19 97 GLU A CA 1
ATOM 770 C C . GLU A 1 97 ? -14.506 15.533 3.944 1.00 75.19 97 GLU A C 1
ATOM 772 O O . GLU A 1 97 ? -15.661 15.882 4.183 1.00 75.19 97 GLU A O 1
ATOM 777 N N . LEU A 1 98 ? -13.976 14.417 4.414 1.00 73.81 98 LEU A N 1
ATOM 778 C CA . LEU A 1 98 ? -14.611 13.508 5.342 1.00 73.81 98 LEU A CA 1
ATOM 779 C C . LEU A 1 98 ? -13.819 13.576 6.639 1.00 73.81 98 LEU A C 1
ATOM 781 O O . LEU A 1 98 ? -12.669 13.140 6.710 1.00 73.81 98 LEU A O 1
ATOM 785 N N . ALA A 1 99 ? -14.443 14.133 7.668 1.00 68.50 99 ALA A N 1
ATOM 786 C CA . ALA A 1 99 ? -13.876 14.151 9.004 1.00 68.50 99 ALA A CA 1
ATOM 787 C C . ALA A 1 99 ? -14.380 12.944 9.802 1.00 68.50 99 ALA A C 1
ATOM 789 O O . ALA A 1 99 ? -15.589 12.703 9.894 1.00 68.50 99 ALA A O 1
ATOM 790 N N . PHE A 1 100 ? -13.448 12.205 10.400 1.00 68.19 100 PHE A N 1
ATOM 791 C CA . PHE A 1 100 ? -13.742 11.300 11.502 1.00 68.19 100 PHE A CA 1
ATOM 792 C C . PHE A 1 100 ? -13.785 12.150 12.768 1.00 68.19 100 PHE A C 1
ATOM 794 O O . PHE A 1 100 ? -12.755 12.632 13.241 1.00 68.19 100 PHE A O 1
ATOM 801 N N . LEU A 1 101 ? -14.992 12.395 13.270 1.00 56.88 101 LEU A N 1
ATOM 802 C CA . LEU A 1 101 ? -15.166 13.126 14.516 1.00 56.88 101 LEU A CA 1
ATOM 803 C C . LEU A 1 101 ? -14.694 12.276 15.691 1.00 56.88 101 LEU A C 1
ATOM 805 O O . LEU A 1 101 ? -14.989 11.079 15.742 1.00 56.88 101 LEU A O 1
ATOM 809 N N . GLU A 1 102 ? -14.043 12.939 16.645 1.00 55.06 102 GLU A N 1
ATOM 810 C CA . GLU A 1 102 ? -13.702 12.380 17.948 1.00 55.06 102 GLU A CA 1
ATOM 811 C C . GLU A 1 102 ? -14.978 11.955 18.677 1.00 55.06 102 GLU A C 1
ATOM 813 O O . GLU A 1 102 ? -15.650 12.729 19.356 1.00 55.06 102 GLU A O 1
ATOM 818 N N . ASN A 1 103 ? -15.353 10.697 18.477 1.00 56.06 103 ASN A N 1
ATOM 819 C CA . ASN A 1 103 ? -16.377 10.044 19.271 1.00 56.06 103 ASN A CA 1
ATOM 820 C C . ASN A 1 103 ? -15.745 9.566 20.590 1.00 56.06 103 ASN A C 1
ATOM 822 O O . ASN A 1 103 ? -14.522 9.483 20.711 1.00 56.06 103 ASN A O 1
ATOM 826 N N . GLN A 1 104 ? -16.572 9.167 21.562 1.00 52.50 104 GLN A N 1
ATOM 827 C CA . GLN A 1 104 ? -16.138 8.649 22.876 1.00 52.50 104 GLN A CA 1
ATOM 828 C C . GLN A 1 104 ? -15.114 7.490 22.800 1.00 52.50 104 GLN A C 1
ATOM 830 O O . GLN A 1 104 ? -14.454 7.183 23.789 1.00 52.50 104 GLN A O 1
ATOM 835 N N . ASP A 1 105 ? -14.963 6.875 21.624 1.00 60.78 105 ASP A N 1
ATOM 836 C CA . ASP A 1 105 ? -14.048 5.774 21.332 1.00 60.78 105 ASP A CA 1
ATOM 837 C C . ASP A 1 105 ? -12.634 6.204 20.883 1.00 60.78 105 ASP A C 1
ATOM 839 O O . ASP A 1 105 ? -11.797 5.323 20.694 1.00 60.78 105 ASP A O 1
ATOM 843 N N . GLY A 1 106 ? -12.344 7.504 20.710 1.00 71.12 106 GLY A N 1
ATOM 844 C CA . GLY A 1 106 ? -11.004 8.026 20.367 1.00 71.12 106 GLY A CA 1
ATOM 845 C C . GLY A 1 106 ? -10.604 7.906 18.886 1.00 71.12 106 GLY A C 1
ATOM 846 O O . GLY A 1 106 ? -9.421 7.750 18.569 1.00 71.12 106 GLY A O 1
ATOM 847 N N . GLU A 1 107 ? -11.588 7.903 17.982 1.00 79.44 107 GLU A N 1
ATOM 848 C CA . GLU A 1 107 ? -11.383 7.932 16.526 1.00 79.44 107 GLU A CA 1
ATOM 849 C C . GLU A 1 107 ? -11.217 9.379 16.057 1.00 79.44 107 GLU A C 1
ATOM 851 O O . GLU A 1 107 ? -12.103 10.184 16.289 1.00 79.44 107 GLU A O 1
ATOM 856 N N . GLU A 1 108 ? -10.117 9.725 15.394 1.00 82.31 108 GLU A N 1
ATOM 857 C CA . GLU A 1 108 ? -9.821 11.116 15.016 1.00 82.31 108 GLU A CA 1
ATOM 858 C C . GLU A 1 108 ? -9.126 11.191 13.653 1.00 82.31 108 GLU A C 1
ATOM 860 O O . GLU A 1 108 ? -8.366 10.291 13.286 1.00 82.31 108 GLU A O 1
ATOM 865 N N . GLY A 1 109 ? -9.354 12.270 12.906 1.00 82.62 109 GLY A N 1
ATOM 866 C CA . GLY A 1 109 ? -8.608 12.605 11.689 1.00 82.62 109 GLY A CA 1
ATOM 867 C C . GLY A 1 109 ? -9.490 12.877 10.476 1.00 82.62 109 GLY A C 1
ATOM 868 O O . GLY A 1 109 ? -10.715 12.942 10.576 1.00 82.62 109 GLY A O 1
ATOM 869 N N . THR A 1 110 ? -8.865 13.051 9.313 1.00 82.69 110 THR A N 1
ATOM 870 C CA . THR A 1 110 ? -9.566 13.457 8.086 1.00 82.69 110 THR A CA 1
ATOM 871 C C . THR A 1 110 ? -9.117 12.664 6.863 1.00 82.69 110 THR A C 1
ATOM 873 O O . THR A 1 110 ? -7.984 12.177 6.767 1.00 82.69 110 THR A O 1
ATOM 876 N N . LEU A 1 111 ? -10.048 12.531 5.922 1.00 85.62 111 LEU A N 1
ATOM 877 C CA . LEU A 1 111 ? -9.845 12.077 4.555 1.00 85.62 111 LEU A CA 1
ATOM 878 C C . LEU A 1 111 ? -10.298 13.189 3.611 1.00 85.62 111 LEU A C 1
ATOM 880 O O . LEU A 1 111 ? -11.445 13.622 3.658 1.00 85.62 111 LEU A O 1
ATOM 884 N N . THR A 1 112 ? -9.418 13.632 2.732 1.00 85.44 112 THR A N 1
ATOM 885 C CA . THR A 1 112 ? -9.714 14.595 1.677 1.00 85.44 112 THR A CA 1
ATOM 886 C C . THR A 1 112 ? -9.907 13.869 0.354 1.00 85.44 112 THR A C 1
ATOM 888 O O . THR A 1 112 ? -9.222 12.889 0.064 1.00 85.44 112 THR A O 1
ATOM 891 N N . PHE A 1 113 ? -10.850 14.354 -0.444 1.00 86.44 113 PHE A N 1
ATOM 892 C CA . PHE A 1 113 ? -11.190 13.869 -1.775 1.00 86.44 113 PHE A CA 1
ATOM 893 C C . PHE A 1 113 ? -11.048 15.039 -2.743 1.00 86.44 113 PHE A C 1
ATOM 895 O O . PHE A 1 113 ? -11.902 15.929 -2.808 1.00 86.44 113 PHE A O 1
ATOM 902 N N . GLU A 1 114 ? -9.961 15.036 -3.500 1.00 83.88 114 GLU A N 1
ATOM 903 C CA . GLU A 1 114 ? -9.648 16.075 -4.476 1.00 83.88 114 GLU A CA 1
ATOM 904 C C . GLU A 1 114 ? -10.021 15.603 -5.875 1.00 83.88 114 GLU A C 1
ATOM 906 O O . GLU A 1 114 ? -9.600 14.533 -6.318 1.00 83.88 114 GLU A O 1
ATOM 911 N N . ARG A 1 115 ? -10.843 16.379 -6.586 1.00 82.56 115 ARG A N 1
ATOM 912 C CA . ARG A 1 115 ? -11.345 15.965 -7.899 1.00 82.56 115 ARG A CA 1
ATOM 913 C C . ARG A 1 115 ? -10.304 16.228 -8.993 1.00 82.56 115 ARG A C 1
ATOM 915 O O . ARG A 1 115 ? -9.925 17.369 -9.236 1.00 82.56 115 ARG A O 1
ATOM 922 N N . HIS A 1 116 ? -9.931 15.188 -9.738 1.00 82.06 116 HIS A N 1
ATOM 923 C CA . HIS A 1 116 ? -9.017 15.255 -10.881 1.00 82.06 116 HIS A CA 1
ATOM 924 C C . HIS A 1 116 ? -9.579 14.506 -12.093 1.00 82.06 116 HIS A C 1
ATOM 926 O O . HIS A 1 116 ? -9.646 13.278 -12.102 1.00 82.06 116 HIS A O 1
ATOM 932 N N . GLY A 1 117 ? -9.966 15.241 -13.143 1.00 72.56 117 GLY A N 1
ATOM 933 C CA . GLY A 1 117 ? -10.207 14.671 -14.478 1.00 72.56 117 GLY A CA 1
ATOM 934 C C . GLY A 1 117 ? -11.183 13.485 -14.539 1.00 72.56 117 GLY A C 1
ATOM 935 O O . GLY A 1 117 ? -10.954 12.564 -15.312 1.00 72.56 117 GLY A O 1
ATOM 936 N N . GLY A 1 118 ? -12.239 13.477 -13.715 1.00 80.12 118 GLY A N 1
ATOM 937 C CA . GLY A 1 118 ? -13.218 12.375 -13.643 1.00 80.12 118 GLY A CA 1
ATOM 938 C C . GLY A 1 118 ? -12.938 11.321 -12.561 1.00 80.12 118 GLY A C 1
ATOM 939 O O . GLY A 1 118 ? -13.692 10.359 -12.424 1.00 80.12 118 GLY A O 1
ATOM 940 N N . SER A 1 119 ? -11.890 11.519 -11.765 1.00 86.44 119 SER A N 1
ATOM 941 C CA . SER A 1 119 ? -11.538 10.712 -10.594 1.00 86.44 119 SER A CA 1
ATOM 942 C C . SER A 1 119 ? -11.354 11.591 -9.355 1.00 86.44 119 SER A C 1
ATOM 944 O O . SER A 1 119 ? -11.363 12.820 -9.448 1.00 86.44 119 SER A O 1
ATOM 946 N N . TYR A 1 120 ? -11.198 10.962 -8.197 1.00 85.88 120 TYR A N 1
ATOM 947 C CA . TYR A 1 120 ? -10.898 11.597 -6.925 1.00 85.88 120 TYR A CA 1
ATOM 948 C C . TYR A 1 120 ? -9.596 11.028 -6.373 1.00 85.88 120 TYR A C 1
ATOM 950 O O . TYR A 1 120 ? -9.453 9.811 -6.230 1.00 85.88 120 TYR A O 1
ATOM 958 N N . LEU A 1 121 ? -8.657 11.908 -6.048 1.00 88.06 121 LEU A N 1
ATOM 959 C CA . LEU A 1 121 ? -7.505 11.576 -5.230 1.00 88.06 121 LEU A CA 1
ATOM 960 C C . LEU A 1 121 ? -7.939 11.629 -3.768 1.00 88.06 121 LEU A C 1
ATOM 962 O O . LEU A 1 121 ? -8.354 12.673 -3.271 1.00 88.06 121 LEU A O 1
ATOM 966 N N . VAL A 1 122 ? -7.849 10.491 -3.094 1.00 88.75 122 VAL A N 1
ATOM 967 C CA . VAL A 1 122 ? -8.178 10.349 -1.682 1.00 88.75 122 VAL A CA 1
ATOM 968 C C . VAL A 1 122 ? -6.891 10.358 -0.881 1.00 88.75 122 VAL A C 1
ATOM 970 O O . VAL A 1 122 ? -6.038 9.489 -1.080 1.00 88.75 122 VAL A O 1
ATOM 973 N N . THR A 1 123 ? -6.753 11.303 0.046 1.00 90.19 123 THR A N 1
ATOM 974 C CA . THR A 1 123 ? -5.616 11.339 0.973 1.00 90.19 123 THR A CA 1
ATOM 975 C C . THR A 1 123 ? -6.062 11.548 2.404 1.00 90.19 123 THR A C 1
ATOM 977 O O . THR A 1 123 ? -7.100 12.146 2.648 1.00 90.19 123 THR A O 1
ATOM 980 N N . GLY A 1 124 ? -5.300 11.062 3.379 1.00 88.44 124 GLY A N 1
ATOM 981 C CA . GLY A 1 124 ? -5.616 11.376 4.767 1.00 88.44 124 GLY A CA 1
ATOM 982 C C . GLY A 1 124 ? -4.692 10.761 5.796 1.00 88.44 124 GLY A C 1
ATOM 983 O O . GLY A 1 124 ? -3.829 9.932 5.485 1.00 88.44 124 GLY A O 1
ATOM 984 N N . SER A 1 125 ? -4.912 11.185 7.035 1.00 88.38 125 SER A N 1
ATOM 985 C CA . SER A 1 125 ? -4.263 10.675 8.237 1.00 88.38 125 SER A CA 1
ATOM 986 C C . SER A 1 125 ? -5.292 10.631 9.354 1.00 88.38 125 SER A C 1
ATOM 988 O O . SER A 1 125 ? -5.980 11.620 9.612 1.00 88.38 125 SER A O 1
ATOM 990 N N . PHE A 1 126 ? -5.444 9.466 9.975 1.00 90.06 126 PHE A N 1
ATOM 991 C CA . PHE A 1 126 ? -6.499 9.237 10.955 1.00 90.06 126 PHE A CA 1
ATOM 992 C C . PHE A 1 126 ? -6.212 8.019 11.834 1.00 90.06 126 PHE A C 1
ATOM 994 O O . PHE A 1 126 ? -5.465 7.101 11.471 1.00 90.06 126 PHE A O 1
ATOM 1001 N N . ARG A 1 127 ? -6.839 8.005 13.005 1.00 90.69 127 ARG A N 1
ATOM 1002 C CA . ARG A 1 127 ? -6.755 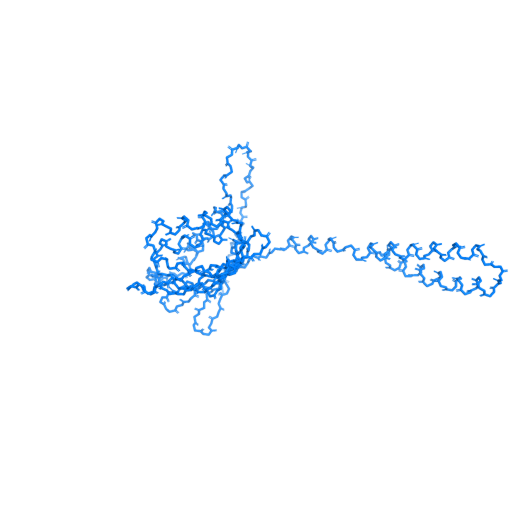6.957 14.013 1.00 90.69 127 ARG A CA 1
ATOM 1003 C C . ARG A 1 127 ? -8.088 6.242 14.134 1.00 90.69 127 ARG A C 1
ATOM 1005 O O . ARG A 1 127 ? -9.113 6.868 14.361 1.00 90.69 127 ARG A O 1
ATOM 1012 N N . LEU A 1 128 ? -8.057 4.917 14.041 1.00 88.69 128 LEU A N 1
ATOM 1013 C CA . LEU A 1 128 ? -9.229 4.059 14.186 1.00 88.69 128 LEU A CA 1
ATOM 1014 C C . LEU A 1 128 ? -9.044 3.076 15.335 1.00 88.69 128 LEU A C 1
ATOM 1016 O O . LEU A 1 128 ? -7.995 2.431 15.460 1.00 88.69 128 LEU A O 1
ATOM 1020 N N . ILE A 1 129 ? -10.091 2.906 16.136 1.00 86.88 129 ILE A N 1
ATOM 1021 C CA . ILE A 1 129 ? -10.103 1.967 17.262 1.00 86.88 129 ILE A CA 1
ATOM 1022 C C . ILE A 1 129 ? -11.106 0.844 17.004 1.00 86.88 129 ILE A C 1
ATOM 1024 O O . ILE A 1 129 ? -10.759 -0.331 17.191 1.00 86.88 129 ILE A O 1
ATOM 1028 N N . ARG A 1 130 ? -12.302 1.154 16.481 1.00 83.44 130 ARG A N 1
ATOM 1029 C CA . ARG A 1 130 ? -13.324 0.132 16.235 1.00 83.44 130 ARG A CA 1
ATOM 1030 C C . ARG A 1 130 ? -12.854 -0.868 15.170 1.00 83.44 130 ARG A C 1
ATOM 1032 O O . ARG A 1 130 ? -12.518 -0.471 14.049 1.00 83.44 130 ARG A O 1
ATOM 1039 N N . PRO A 1 131 ? -12.863 -2.187 15.461 1.00 83.00 131 PRO A N 1
ATOM 1040 C CA . PRO A 1 131 ? -12.404 -3.206 14.516 1.00 83.00 131 PRO A CA 1
ATOM 1041 C C . PRO A 1 131 ? -13.114 -3.153 13.165 1.00 83.00 131 PRO A C 1
ATOM 1043 O O . PRO A 1 131 ? -12.498 -3.422 12.137 1.00 83.00 131 PRO A O 1
ATOM 1046 N N . ALA A 1 132 ? -14.392 -2.781 13.174 1.00 82.50 132 ALA A N 1
ATOM 1047 C CA . ALA A 1 132 ? -15.215 -2.697 11.985 1.00 82.50 132 ALA A CA 1
ATOM 1048 C C . ALA A 1 132 ? -14.705 -1.596 11.024 1.00 82.50 132 ALA A C 1
ATOM 1050 O O . ALA A 1 132 ? -14.465 -1.888 9.855 1.00 82.50 132 ALA A O 1
ATOM 1051 N N . LEU A 1 133 ? -14.363 -0.397 11.524 1.00 84.06 133 LEU A N 1
ATOM 1052 C CA . LEU A 1 133 ? -13.758 0.662 10.697 1.00 84.06 133 LEU A CA 1
ATOM 1053 C C . LEU A 1 133 ? -12.354 0.322 10.227 1.00 84.06 133 LEU A C 1
ATOM 1055 O O . LEU A 1 133 ? -12.005 0.573 9.075 1.00 84.06 133 LEU A O 1
ATOM 1059 N N . VAL A 1 134 ? -11.547 -0.282 11.102 1.00 87.31 134 VAL A N 1
ATOM 1060 C CA . VAL A 1 134 ? -10.206 -0.733 10.718 1.00 87.31 134 VAL A CA 1
ATOM 1061 C C . VAL A 1 134 ? -10.291 -1.720 9.553 1.00 87.31 134 VAL A C 1
ATOM 1063 O O . VAL A 1 134 ? -9.492 -1.641 8.619 1.00 87.31 134 VAL A O 1
ATOM 1066 N N . ASN A 1 135 ? -11.265 -2.633 9.591 1.00 85.88 135 ASN A N 1
ATOM 1067 C CA . ASN A 1 135 ? -11.493 -3.603 8.527 1.00 85.88 135 ASN A CA 1
ATOM 1068 C C . ASN A 1 135 ? -12.051 -2.952 7.256 1.00 85.88 135 ASN A C 1
ATOM 1070 O O . ASN A 1 135 ? -11.588 -3.309 6.173 1.00 85.88 135 ASN A O 1
ATOM 1074 N N . ALA A 1 136 ? -12.974 -1.994 7.378 1.00 84.94 136 ALA A N 1
ATOM 1075 C CA . ALA A 1 136 ? -13.514 -1.239 6.248 1.00 84.94 136 ALA A CA 1
ATOM 1076 C C . ALA A 1 136 ? -12.414 -0.451 5.518 1.00 84.94 136 ALA A C 1
ATOM 1078 O O . ALA A 1 136 ? -12.237 -0.629 4.315 1.00 84.94 136 ALA A O 1
ATOM 1079 N N . MET A 1 137 ? -11.591 0.319 6.242 1.00 88.56 137 MET A N 1
ATOM 1080 C CA . MET A 1 137 ? -10.453 1.036 5.648 1.00 88.56 137 MET A CA 1
ATOM 1081 C C . MET A 1 137 ? -9.415 0.090 5.049 1.00 88.56 137 MET A C 1
ATOM 1083 O O . MET A 1 137 ? -8.910 0.349 3.960 1.00 88.56 137 MET A O 1
ATOM 1087 N N . ARG A 1 138 ? -9.104 -1.027 5.719 1.00 87.56 138 ARG A N 1
ATOM 1088 C CA . ARG A 1 138 ? -8.172 -2.026 5.172 1.00 87.56 138 ARG A CA 1
ATOM 1089 C C . ARG A 1 138 ? -8.688 -2.583 3.847 1.00 87.56 138 ARG A C 1
ATOM 1091 O O . ARG A 1 138 ? -7.909 -2.757 2.914 1.00 87.56 138 ARG A O 1
ATOM 1098 N N . LYS A 1 139 ? -9.991 -2.867 3.774 1.00 87.94 139 LYS A N 1
ATOM 1099 C CA . LYS A 1 139 ? -10.646 -3.328 2.551 1.00 87.94 139 LYS A CA 1
ATOM 1100 C C . LYS A 1 139 ? -10.600 -2.252 1.469 1.00 87.94 139 LYS A C 1
ATOM 1102 O O . LYS A 1 139 ? -10.209 -2.572 0.358 1.00 87.94 139 LYS A O 1
ATOM 1107 N N . ALA A 1 140 ? -10.884 -0.995 1.805 1.00 87.56 140 ALA A N 1
ATOM 1108 C CA . ALA A 1 140 ? -10.780 0.118 0.865 1.00 87.56 140 ALA A CA 1
ATOM 1109 C C . ALA A 1 140 ? -9.360 0.257 0.287 1.00 87.56 140 ALA A C 1
ATOM 1111 O O . ALA A 1 140 ? -9.195 0.297 -0.927 1.00 87.56 140 ALA A O 1
ATOM 1112 N N . VAL A 1 141 ? -8.320 0.241 1.130 1.00 87.94 141 VAL A N 1
ATOM 1113 C CA . VAL A 1 141 ? -6.923 0.298 0.661 1.00 87.94 141 VAL A CA 1
ATOM 1114 C C . VAL A 1 141 ? -6.602 -0.869 -0.277 1.00 87.94 141 VAL A C 1
ATOM 1116 O O . VAL A 1 141 ? -5.934 -0.667 -1.285 1.00 87.94 141 VAL A O 1
ATOM 1119 N N . ALA A 1 142 ? -7.086 -2.077 0.012 1.00 86.50 142 ALA A N 1
ATOM 1120 C CA . ALA A 1 142 ? -6.863 -3.230 -0.857 1.00 86.50 142 ALA A CA 1
ATOM 1121 C C . ALA A 1 142 ? -7.633 -3.134 -2.187 1.00 86.50 142 ALA A C 1
ATOM 1123 O O . ALA A 1 142 ? -7.050 -3.346 -3.250 1.00 86.50 142 ALA A O 1
ATOM 1124 N N . ASP A 1 143 ? -8.925 -2.809 -2.134 1.00 87.69 143 ASP A N 1
ATOM 1125 C CA . ASP A 1 143 ? -9.822 -2.808 -3.293 1.00 87.69 143 ASP A CA 1
ATOM 1126 C C . ASP A 1 143 ? -9.480 -1.670 -4.270 1.00 87.69 143 ASP A C 1
ATOM 1128 O O . ASP A 1 143 ? -9.471 -1.887 -5.481 1.00 87.69 143 ASP A O 1
ATOM 1132 N N . PHE A 1 144 ? -9.101 -0.496 -3.754 1.00 87.50 144 PHE A N 1
ATOM 1133 C CA . PHE A 1 144 ? -8.734 0.681 -4.554 1.00 87.50 144 PHE A CA 1
ATOM 1134 C C . PHE A 1 144 ? -7.225 0.808 -4.796 1.00 87.50 144 PHE A C 1
ATOM 1136 O O . PHE A 1 144 ? -6.745 1.873 -5.178 1.00 87.50 144 PHE A O 1
ATOM 1143 N N . LYS A 1 145 ? -6.464 -0.273 -4.563 1.00 87.31 145 LYS A N 1
ATOM 1144 C CA . LYS A 1 145 ? -5.008 -0.337 -4.788 1.00 87.31 145 LYS A CA 1
ATOM 1145 C C . LYS A 1 145 ? -4.254 0.837 -4.154 1.00 87.31 145 LYS A C 1
ATOM 1147 O O . LYS A 1 145 ? -3.375 1.438 -4.766 1.00 87.31 145 LYS A O 1
ATOM 1152 N N . GLY A 1 146 ? -4.602 1.163 -2.919 1.00 86.38 146 GLY A N 1
ATOM 1153 C CA . GLY A 1 146 ? -4.030 2.292 -2.210 1.00 86.38 146 GLY A CA 1
ATOM 1154 C C . GLY A 1 146 ? -2.637 2.058 -1.658 1.00 86.38 146 GLY A C 1
ATOM 1155 O O . GLY A 1 146 ? -2.264 0.946 -1.275 1.00 86.38 146 GLY A O 1
ATOM 1156 N N . ASP A 1 147 ? -1.900 3.154 -1.553 1.00 91.00 147 ASP A N 1
ATOM 1157 C CA . ASP A 1 147 ? -0.658 3.237 -0.806 1.00 91.00 147 ASP A CA 1
ATOM 1158 C C . ASP A 1 147 ? -0.967 3.749 0.604 1.00 91.00 147 ASP A C 1
ATOM 1160 O O . ASP A 1 147 ? -1.725 4.706 0.794 1.00 91.00 147 ASP A O 1
ATOM 1164 N N . ALA A 1 148 ? -0.396 3.108 1.621 1.00 92.75 148 ALA A N 1
ATOM 1165 C CA . ALA A 1 148 ? -0.649 3.503 3.002 1.00 92.75 148 ALA A CA 1
ATOM 1166 C C . ALA A 1 148 ? 0.509 3.172 3.943 1.00 92.75 148 ALA A C 1
ATOM 1168 O O . ALA A 1 148 ? 1.126 2.113 3.849 1.00 92.75 148 ALA A O 1
ATOM 1169 N N . LEU A 1 149 ? 0.744 4.054 4.911 1.00 94.88 149 LEU A N 1
ATOM 1170 C CA . LEU A 1 149 ? 1.601 3.808 6.064 1.00 94.88 149 LEU A CA 1
ATOM 1171 C C . LEU A 1 149 ? 0.717 3.637 7.298 1.00 94.88 149 LEU A C 1
ATOM 1173 O O . LEU A 1 149 ? 0.062 4.586 7.738 1.00 94.88 149 LEU A O 1
ATOM 1177 N N . VAL A 1 150 ? 0.692 2.425 7.848 1.00 95.12 150 VAL A N 1
ATOM 1178 C CA . VAL A 1 150 ? -0.255 2.040 8.900 1.00 95.12 150 VAL A CA 1
ATOM 1179 C C . VAL A 1 150 ? 0.480 1.539 10.133 1.00 95.12 150 VAL A C 1
ATOM 1181 O O . VAL A 1 150 ? 1.230 0.570 10.072 1.00 95.12 150 VAL A O 1
ATOM 1184 N N . HIS A 1 151 ? 0.227 2.154 11.280 1.00 94.81 151 HIS A N 1
ATOM 1185 C CA . HIS A 1 151 ? 0.734 1.720 12.574 1.00 94.81 151 HIS A CA 1
ATOM 1186 C C . HIS A 1 151 ? -0.366 0.982 13.338 1.00 94.81 151 HIS A C 1
ATOM 1188 O O . HIS A 1 151 ? -1.383 1.564 13.714 1.00 94.81 151 HIS A O 1
ATOM 1194 N N . ARG A 1 152 ? -0.162 -0.305 13.619 1.00 93.25 152 ARG A N 1
ATOM 1195 C CA . ARG A 1 152 ? -0.976 -1.045 14.591 1.00 93.25 152 ARG A CA 1
ATOM 1196 C C . ARG A 1 152 ? -0.315 -0.917 15.957 1.00 93.25 152 ARG A C 1
ATOM 1198 O O . ARG A 1 152 ? 0.790 -1.420 16.158 1.00 93.25 152 ARG A O 1
ATOM 1205 N N . ILE A 1 153 ? -0.987 -0.226 16.869 1.00 91.38 153 ILE A N 1
ATOM 1206 C CA . ILE A 1 153 ? -0.459 0.127 18.186 1.00 91.38 153 ILE A CA 1
ATOM 1207 C C . ILE A 1 153 ? -0.835 -0.979 19.172 1.00 91.38 153 ILE A C 1
ATOM 1209 O O . ILE A 1 153 ? -2.016 -1.300 19.336 1.00 91.38 153 ILE A O 1
ATOM 1213 N N . TYR A 1 154 ? 0.169 -1.551 19.829 1.00 91.38 154 TYR A N 1
ATOM 1214 C CA . TYR A 1 154 ? 0.021 -2.521 20.910 1.00 91.38 154 TYR A CA 1
ATOM 1215 C C . TYR A 1 154 ? 0.637 -1.958 22.188 1.00 91.38 154 TYR A C 1
ATOM 1217 O O . TYR A 1 154 ? 1.325 -0.937 22.175 1.00 91.38 154 TYR A O 1
ATOM 1225 N N . ASN A 1 155 ? 0.411 -2.637 23.309 1.00 88.31 155 ASN A N 1
ATOM 1226 C CA . ASN A 1 155 ? 1.101 -2.280 24.537 1.00 88.31 155 ASN A CA 1
ATOM 1227 C C . ASN A 1 155 ? 2.608 -2.576 24.404 1.00 88.31 155 ASN A C 1
ATOM 1229 O O . ASN A 1 155 ? 2.998 -3.731 24.232 1.00 88.31 155 ASN A O 1
ATOM 1233 N N . GLY A 1 156 ? 3.441 -1.536 24.469 1.00 87.88 156 GLY A N 1
ATOM 1234 C CA . GLY A 1 156 ? 4.905 -1.637 24.443 1.00 87.88 156 GLY A CA 1
ATOM 1235 C C . GLY A 1 156 ? 5.563 -1.757 23.061 1.00 87.88 156 GLY A C 1
ATOM 1236 O O . GLY A 1 156 ? 6.790 -1.769 22.993 1.00 87.88 156 GLY A O 1
ATOM 1237 N N . TYR A 1 157 ? 4.800 -1.840 21.965 1.00 90.94 157 TYR A N 1
ATOM 1238 C CA . TYR A 1 157 ? 5.359 -1.893 20.607 1.00 90.94 157 TYR A CA 1
ATOM 1239 C C . TYR A 1 157 ? 4.360 -1.451 19.532 1.00 90.94 157 TYR A C 1
ATOM 1241 O O . TYR A 1 157 ? 3.143 -1.454 19.734 1.00 90.94 157 TYR A O 1
ATOM 1249 N N . VAL A 1 158 ? 4.882 -1.099 18.357 1.00 93.06 158 VAL A N 1
ATOM 1250 C CA . VAL A 1 158 ? 4.096 -0.709 17.182 1.00 93.06 158 VAL A CA 1
ATOM 1251 C C . VAL A 1 158 ? 4.484 -1.581 15.999 1.00 93.06 158 VAL A C 1
ATOM 1253 O O . VAL A 1 158 ? 5.662 -1.734 15.695 1.00 93.06 158 VAL A O 1
ATOM 1256 N N . MET A 1 159 ? 3.492 -2.132 15.305 1.00 92.94 159 MET A N 1
ATOM 1257 C CA . MET A 1 159 ? 3.713 -2.801 14.025 1.00 92.94 159 MET A CA 1
ATOM 1258 C C . MET A 1 159 ? 3.432 -1.817 12.893 1.00 92.94 159 MET A C 1
ATOM 1260 O O . MET A 1 159 ? 2.299 -1.357 12.742 1.00 92.94 159 MET A O 1
ATOM 1264 N N . VAL A 1 160 ? 4.449 -1.510 12.101 1.00 94.62 160 VAL A N 1
ATOM 1265 C CA . VAL A 1 160 ? 4.402 -0.573 10.979 1.00 94.62 160 VAL A CA 1
ATOM 1266 C C . VAL A 1 160 ? 4.238 -1.361 9.687 1.00 94.62 160 VAL A C 1
ATOM 1268 O O . VAL A 1 160 ? 5.089 -2.177 9.345 1.00 94.62 160 VAL A O 1
ATOM 1271 N N . TYR A 1 161 ? 3.143 -1.122 8.977 1.00 94.00 161 TYR A N 1
ATOM 1272 C CA . TYR A 1 161 ? 2.826 -1.725 7.689 1.00 94.00 161 TYR A CA 1
ATOM 1273 C C . TYR A 1 161 ? 2.965 -0.672 6.601 1.00 94.00 161 TYR A C 1
ATOM 1275 O O . TYR A 1 161 ? 2.375 0.406 6.694 1.00 94.00 161 TYR A O 1
ATOM 1283 N N . HIS A 1 162 ? 3.686 -1.026 5.548 1.00 92.81 162 HIS A N 1
ATOM 1284 C CA . HIS A 1 162 ? 3.767 -0.253 4.319 1.00 92.81 162 HIS A CA 1
ATOM 1285 C C . HIS A 1 162 ? 2.946 -0.980 3.266 1.00 92.81 162 HIS A C 1
ATOM 1287 O O . HIS A 1 162 ? 3.256 -2.123 2.921 1.00 92.81 162 HIS A O 1
ATOM 1293 N N . TYR A 1 163 ? 1.891 -0.334 2.792 1.00 89.94 163 TYR A N 1
ATOM 1294 C CA . TYR A 1 163 ? 1.080 -0.791 1.676 1.00 89.94 163 TYR A CA 1
ATOM 1295 C C . TYR A 1 163 ? 1.533 -0.089 0.405 1.00 89.94 163 TYR A C 1
ATOM 1297 O O . TYR A 1 163 ? 1.738 1.126 0.401 1.00 89.94 163 TYR A O 1
ATOM 1305 N N . THR A 1 164 ? 1.652 -0.868 -0.662 1.00 89.56 164 THR A N 1
ATOM 1306 C CA . THR A 1 164 ? 1.893 -0.390 -2.016 1.00 89.56 164 THR A CA 1
ATOM 1307 C C . THR A 1 164 ? 0.896 -1.067 -2.941 1.00 89.56 164 THR A C 1
ATOM 1309 O O . THR A 1 164 ? 0.817 -2.298 -2.961 1.00 89.56 164 THR A O 1
ATOM 1312 N N . GLN A 1 165 ? 0.127 -0.281 -3.691 1.00 88.06 165 GLN A N 1
ATOM 1313 C CA . GLN A 1 165 ? -0.878 -0.782 -4.635 1.00 88.06 165 GLN A CA 1
ATOM 1314 C C . GLN A 1 165 ? -1.873 -1.773 -3.996 1.00 88.06 165 GLN A C 1
ATOM 1316 O O . GLN A 1 165 ? -2.214 -2.808 -4.570 1.00 88.06 165 GLN A O 1
ATOM 1321 N N . GLY A 1 166 ? -2.313 -1.484 -2.767 1.00 85.00 166 GLY A N 1
ATOM 1322 C CA . GLY A 1 166 ? -3.264 -2.300 -2.002 1.00 85.00 166 GLY A CA 1
ATOM 1323 C C . GLY A 1 166 ? -2.685 -3.576 -1.381 1.00 85.00 166 GLY A C 1
ATOM 1324 O O . GLY A 1 166 ? -3.390 -4.286 -0.659 1.00 85.00 166 GLY A O 1
ATOM 1325 N N . ALA A 1 167 ? -1.401 -3.864 -1.602 1.00 88.00 167 ALA A N 1
ATOM 1326 C CA . ALA A 1 167 ? -0.704 -5.013 -1.033 1.00 88.00 167 ALA A CA 1
ATOM 1327 C C . ALA A 1 167 ? 0.315 -4.578 0.024 1.00 88.00 167 ALA A C 1
ATOM 1329 O O . ALA A 1 167 ? 0.900 -3.503 -0.058 1.00 88.00 167 ALA A O 1
ATOM 1330 N N . VAL A 1 168 ? 0.566 -5.427 1.022 1.00 87.94 168 VAL A N 1
ATOM 1331 C CA . VAL A 1 168 ? 1.610 -5.155 2.017 1.00 87.94 168 VAL A CA 1
ATOM 1332 C C . VAL A 1 168 ? 2.978 -5.347 1.366 1.00 87.94 168 VAL A C 1
ATOM 1334 O O . VAL A 1 168 ? 3.336 -6.460 0.990 1.00 87.94 168 VAL A O 1
ATOM 1337 N N . ALA A 1 169 ? 3.749 -4.269 1.262 1.00 89.19 169 ALA A N 1
ATOM 1338 C CA . ALA A 1 169 ? 5.110 -4.270 0.746 1.00 89.19 169 ALA A CA 1
ATOM 1339 C C . ALA A 1 169 ? 6.146 -4.500 1.852 1.00 89.19 169 ALA A C 1
ATOM 1341 O O . ALA A 1 169 ? 7.172 -5.125 1.609 1.00 89.19 169 ALA A O 1
ATOM 1342 N N . LYS A 1 170 ? 5.898 -4.024 3.077 1.00 91.88 170 LYS A N 1
ATOM 1343 C CA . LYS A 1 170 ? 6.854 -4.144 4.188 1.00 91.88 170 LYS A CA 1
ATOM 1344 C C . LYS A 1 170 ? 6.142 -4.138 5.536 1.00 91.88 170 LYS A C 1
ATOM 1346 O O . LYS A 1 170 ? 5.147 -3.437 5.704 1.00 91.88 170 LYS A O 1
ATOM 1351 N N . ILE A 1 171 ? 6.657 -4.900 6.497 1.00 92.19 171 ILE A N 1
ATOM 1352 C CA . ILE A 1 171 ? 6.204 -4.898 7.891 1.00 92.19 171 ILE A CA 1
ATOM 1353 C C . ILE A 1 171 ? 7.416 -4.792 8.810 1.00 92.19 171 ILE A C 1
ATOM 1355 O O . ILE A 1 171 ? 8.362 -5.575 8.698 1.00 92.19 171 ILE A O 1
ATOM 1359 N N . GLU A 1 172 ? 7.357 -3.864 9.757 1.00 93.38 172 GLU A N 1
ATOM 1360 C CA . GLU A 1 172 ? 8.380 -3.645 10.776 1.00 93.38 172 GLU A CA 1
ATOM 1361 C C . GLU A 1 172 ? 7.746 -3.663 12.167 1.00 93.38 172 GLU A C 1
ATOM 1363 O O . GLU A 1 172 ? 6.647 -3.154 12.369 1.00 93.38 172 GLU A O 1
ATOM 1368 N N . GLU A 1 173 ? 8.443 -4.236 13.139 1.00 92.94 173 GLU A N 1
ATOM 1369 C CA . GLU A 1 173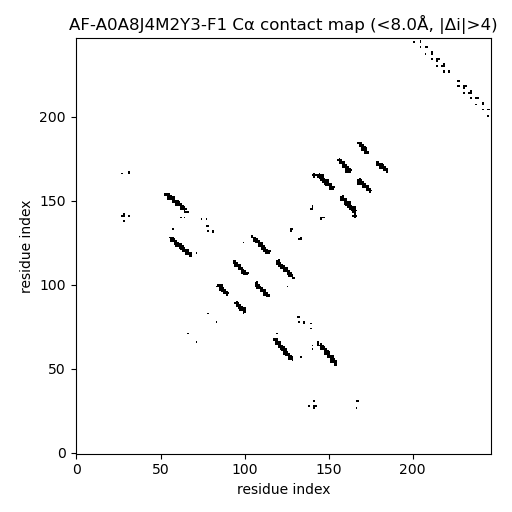 ? 8.134 -4.072 14.557 1.00 92.94 173 GLU A CA 1
ATOM 1370 C C . GLU A 1 173 ? 9.026 -2.963 15.120 1.00 92.94 173 GLU A C 1
ATOM 1372 O O . GLU A 1 173 ? 10.238 -2.969 14.904 1.00 92.94 173 GLU A O 1
ATOM 1377 N N . VAL A 1 174 ? 8.432 -2.013 15.836 1.00 93.50 174 VAL A N 1
ATOM 1378 C CA . VAL A 1 174 ? 9.123 -0.876 16.450 1.00 93.50 174 VAL A CA 1
ATOM 1379 C C . VAL A 1 174 ? 8.893 -0.897 17.959 1.00 93.50 174 VAL A C 1
ATOM 1381 O O . VAL A 1 174 ? 7.746 -0.879 18.416 1.00 93.50 174 VAL A O 1
ATOM 1384 N N . ARG A 1 175 ? 9.983 -0.919 18.735 1.00 93.38 175 ARG A N 1
ATOM 1385 C CA . ARG A 1 175 ? 9.997 -0.866 20.208 1.00 93.38 175 ARG A CA 1
ATOM 1386 C C . ARG A 1 175 ? 10.939 0.237 20.671 1.00 93.38 175 ARG A C 1
ATOM 1388 O O . ARG A 1 175 ? 12.150 0.048 20.710 1.00 93.38 175 ARG A O 1
ATOM 1395 N N . GLY A 1 176 ? 10.394 1.406 21.000 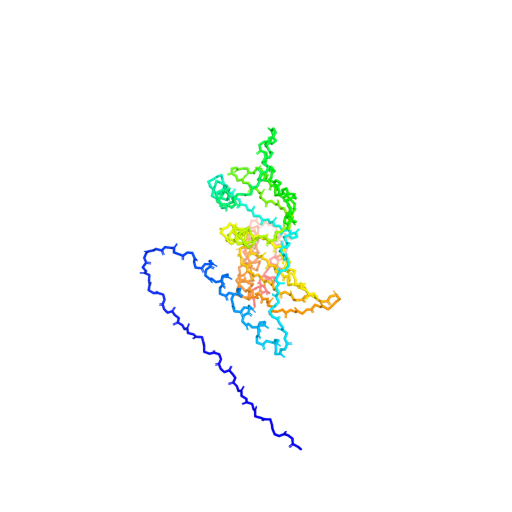1.00 89.25 176 GLY A N 1
ATOM 1396 C CA . GLY A 1 176 ? 11.215 2.578 21.316 1.00 89.25 176 GLY A CA 1
ATOM 1397 C C . GLY A 1 176 ? 12.132 2.932 20.140 1.00 89.25 176 GLY A C 1
ATOM 1398 O O . GLY A 1 176 ? 11.649 3.322 19.079 1.00 89.25 176 GLY A O 1
ATOM 1399 N N . HIS A 1 177 ? 13.444 2.761 20.317 1.00 86.69 177 HIS A N 1
ATOM 1400 C CA . HIS A 1 177 ? 14.446 3.005 19.272 1.00 86.69 177 HIS A CA 1
ATOM 1401 C C . HIS A 1 177 ? 14.790 1.770 18.428 1.00 86.69 177 HIS A C 1
ATOM 1403 O O . HIS A 1 177 ? 15.409 1.909 17.372 1.00 86.69 177 HIS A O 1
ATOM 1409 N N . GLU A 1 178 ? 14.384 0.572 18.849 1.00 91.75 178 GLU A N 1
ATOM 1410 C CA . GLU A 1 178 ? 14.657 -0.656 18.107 1.00 91.75 178 GLU A CA 1
ATOM 1411 C C . GLU A 1 178 ? 13.643 -0.850 16.977 1.00 91.75 178 GLU A C 1
ATOM 1413 O O . GLU A 1 178 ? 12.431 -0.721 17.176 1.00 91.75 178 GLU A O 1
ATOM 1418 N N . ARG A 1 179 ? 14.141 -1.197 15.784 1.00 93.88 179 ARG A N 1
ATOM 1419 C CA . ARG A 1 179 ? 13.317 -1.598 14.637 1.00 93.88 179 ARG A CA 1
ATOM 1420 C C . ARG A 1 179 ? 13.737 -2.972 14.152 1.00 93.88 179 ARG A C 1
ATOM 1422 O O . ARG A 1 179 ? 14.913 -3.210 13.885 1.00 93.88 179 ARG A O 1
ATOM 1429 N N . LYS A 1 180 ? 12.762 -3.855 13.983 1.00 90.88 180 LYS A N 1
ATOM 1430 C CA . LYS A 1 180 ? 12.960 -5.211 13.479 1.00 90.88 180 LYS A CA 1
ATOM 1431 C C . LYS A 1 180 ? 12.138 -5.404 12.214 1.00 90.88 180 LYS A C 1
ATOM 1433 O O . LYS A 1 180 ? 10.916 -5.291 12.242 1.00 90.88 180 LYS A O 1
ATOM 1438 N N . LEU A 1 181 ? 12.803 -5.731 11.109 1.00 90.31 181 LEU A N 1
ATOM 1439 C CA . LEU A 1 181 ? 12.122 -6.101 9.872 1.00 90.31 181 LEU A CA 1
ATOM 1440 C C . LEU A 1 181 ? 11.438 -7.461 10.054 1.00 90.31 181 LEU A C 1
ATOM 1442 O O . LEU A 1 181 ? 12.091 -8.448 10.391 1.00 90.31 181 LEU A O 1
ATOM 1446 N N . ILE A 1 182 ? 10.127 -7.502 9.836 1.00 89.00 182 ILE A N 1
ATOM 1447 C CA . ILE A 1 182 ? 9.320 -8.724 9.933 1.00 89.00 182 ILE A CA 1
ATOM 1448 C C . ILE A 1 182 ? 9.056 -9.291 8.543 1.00 89.00 182 ILE A C 1
ATOM 1450 O O . ILE A 1 182 ? 9.095 -10.504 8.346 1.00 89.00 182 ILE A O 1
ATOM 1454 N N . PHE A 1 183 ? 8.796 -8.414 7.577 1.00 86.75 183 PHE A N 1
ATOM 1455 C CA . PHE A 1 183 ? 8.506 -8.795 6.205 1.00 86.75 183 PHE A CA 1
ATOM 1456 C C . PHE A 1 183 ? 8.905 -7.682 5.239 1.00 86.75 183 PHE A C 1
ATOM 1458 O O . PHE A 1 183 ? 8.746 -6.503 5.544 1.00 86.75 183 PHE A O 1
ATOM 1465 N N . GLU A 1 184 ? 9.368 -8.066 4.056 1.00 89.88 184 GLU A N 1
ATOM 1466 C CA . GLU A 1 184 ? 9.584 -7.167 2.929 1.00 89.88 184 GLU A CA 1
ATOM 1467 C C . GLU A 1 184 ? 9.347 -7.937 1.630 1.00 89.88 184 GLU A C 1
ATOM 1469 O O . GLU A 1 184 ? 9.983 -8.962 1.371 1.00 89.88 184 GLU A O 1
ATOM 1474 N N . TYR A 1 185 ? 8.422 -7.446 0.814 1.00 83.44 185 TYR A N 1
ATOM 1475 C CA . TYR A 1 185 ? 8.184 -7.950 -0.523 1.00 83.44 185 TYR A CA 1
ATOM 1476 C C . TYR A 1 185 ? 9.277 -7.428 -1.457 1.00 83.44 185 TYR A C 1
ATOM 1478 O O . TYR A 1 185 ? 9.362 -6.235 -1.745 1.00 83.44 185 TYR A O 1
ATOM 1486 N N . LYS A 1 186 ? 10.111 -8.338 -1.960 1.00 78.62 186 LYS A N 1
ATOM 1487 C CA . LYS A 1 186 ? 11.142 -8.028 -2.953 1.00 78.62 186 LYS A CA 1
ATOM 1488 C C . LYS A 1 186 ? 10.627 -8.422 -4.332 1.00 78.62 186 LYS A C 1
ATOM 1490 O O . LYS A 1 186 ? 10.622 -9.601 -4.677 1.00 78.62 186 LYS A O 1
ATOM 1495 N N . ASN A 1 187 ? 10.194 -7.439 -5.125 1.00 64.88 187 ASN A N 1
ATOM 1496 C CA . ASN A 1 187 ? 9.808 -7.660 -6.520 1.00 64.88 187 ASN A CA 1
ATOM 1497 C C . ASN A 1 187 ? 11.052 -7.811 -7.410 1.00 64.88 187 ASN A C 1
ATOM 1499 O O . ASN A 1 187 ? 11.385 -6.936 -8.211 1.00 64.88 187 ASN A O 1
ATOM 1503 N N . THR A 1 188 ? 11.780 -8.910 -7.228 1.00 61.62 188 THR A N 1
ATOM 1504 C CA . THR A 1 188 ? 13.002 -9.194 -7.986 1.00 61.62 188 THR A CA 1
ATOM 1505 C C . THR A 1 188 ? 12.696 -9.327 -9.480 1.00 61.62 188 THR A C 1
ATOM 1507 O O . THR A 1 188 ? 13.449 -8.817 -10.298 1.00 61.62 188 THR A O 1
ATOM 1510 N N . VAL A 1 189 ? 11.550 -9.919 -9.835 1.00 63.00 189 VAL A N 1
ATOM 1511 C CA . VAL A 1 189 ? 11.138 -10.150 -11.229 1.00 63.00 189 VAL A CA 1
ATOM 1512 C C . VAL A 1 189 ? 10.792 -8.845 -11.944 1.00 63.00 189 VAL A C 1
ATOM 1514 O O . VAL A 1 189 ? 11.347 -8.588 -13.001 1.00 63.00 189 VAL A O 1
ATOM 1517 N N . GLY A 1 190 ? 9.972 -7.971 -11.354 1.00 60.94 190 GLY A N 1
ATOM 1518 C CA . GLY A 1 190 ? 9.626 -6.684 -11.973 1.00 60.94 190 GLY A CA 1
ATOM 1519 C C . GLY A 1 190 ? 10.830 -5.753 -12.134 1.00 60.94 190 GLY A C 1
ATOM 1520 O O . GLY A 1 190 ? 10.923 -5.019 -13.112 1.00 60.94 190 GLY A O 1
ATOM 1521 N N . LYS A 1 191 ? 11.802 -5.823 -11.214 1.00 58.81 191 LYS A N 1
ATOM 1522 C CA . LYS A 1 191 ? 13.064 -5.081 -11.341 1.00 58.81 191 LYS A CA 1
ATOM 1523 C C . LYS A 1 191 ? 13.933 -5.622 -12.482 1.00 58.81 191 LYS A C 1
ATOM 1525 O O . LYS A 1 191 ? 14.550 -4.834 -13.189 1.00 58.81 191 LYS A O 1
ATOM 1530 N N . LEU A 1 192 ? 13.950 -6.942 -12.680 1.00 60.56 192 LEU A N 1
ATOM 1531 C CA . LEU A 1 192 ? 14.591 -7.582 -13.831 1.00 60.56 192 LEU A CA 1
ATOM 1532 C C . LEU A 1 192 ? 13.872 -7.254 -15.144 1.00 60.56 192 LEU A C 1
ATOM 1534 O O . LEU A 1 192 ? 14.539 -6.910 -16.108 1.00 60.56 192 LEU A O 1
ATOM 1538 N N . GLU A 1 193 ? 12.540 -7.278 -15.181 1.00 63.88 193 GLU A N 1
ATOM 1539 C CA . GLU A 1 193 ? 11.764 -6.881 -16.363 1.00 63.88 193 GLU A CA 1
ATOM 1540 C C . GLU A 1 193 ? 11.967 -5.407 -16.713 1.00 63.88 193 GLU A C 1
ATOM 1542 O O . GLU A 1 193 ? 12.086 -5.073 -17.884 1.00 63.88 193 GLU A O 1
ATOM 1547 N N . GLN A 1 194 ? 12.044 -4.516 -15.723 1.00 60.28 194 GLN A N 1
ATOM 1548 C CA . GLN A 1 194 ? 12.327 -3.103 -15.961 1.00 60.28 194 GLN A CA 1
ATOM 1549 C C . GLN A 1 194 ? 13.750 -2.892 -16.492 1.00 60.28 194 GLN A C 1
ATOM 1551 O O . GLN A 1 194 ? 13.940 -2.073 -17.382 1.00 60.28 194 GLN A O 1
ATOM 1556 N N . LEU A 1 195 ? 14.738 -3.628 -15.974 1.00 61.06 195 LEU A N 1
ATOM 1557 C CA . LEU A 1 195 ? 16.103 -3.613 -16.509 1.00 61.06 195 LEU A CA 1
ATOM 1558 C C . LEU A 1 195 ? 16.170 -4.201 -17.922 1.00 61.06 195 LEU A C 1
ATOM 1560 O O . LEU A 1 195 ? 16.899 -3.678 -18.748 1.00 61.06 195 LEU A O 1
ATOM 1564 N N . TYR A 1 196 ? 15.384 -5.238 -18.207 1.00 59.00 196 TYR A N 1
ATOM 1565 C CA . TYR A 1 196 ? 15.303 -5.863 -19.526 1.00 59.00 196 TYR A CA 1
ATOM 1566 C C . TYR A 1 196 ? 14.553 -4.997 -20.550 1.00 59.00 196 TYR A C 1
ATOM 1568 O O . TYR A 1 196 ? 14.853 -5.032 -21.735 1.00 59.00 196 TYR A O 1
ATOM 1576 N N . ARG A 1 197 ? 13.573 -4.201 -20.104 1.00 60.12 197 ARG A N 1
ATOM 1577 C CA . ARG A 1 197 ? 12.829 -3.252 -20.948 1.00 60.12 197 ARG A CA 1
ATOM 1578 C C . ARG A 1 197 ? 13.550 -1.927 -21.170 1.00 60.12 197 ARG A C 1
ATOM 1580 O O . ARG A 1 197 ? 13.070 -1.133 -21.972 1.00 60.12 197 ARG A O 1
ATOM 1587 N N . LYS A 1 198 ? 14.652 -1.660 -20.465 1.00 63.00 198 LYS A N 1
ATOM 1588 C CA . LYS A 1 198 ? 15.525 -0.537 -20.804 1.00 63.00 198 LYS A CA 1
ATOM 1589 C C . LYS A 1 198 ? 16.263 -0.885 -22.090 1.00 63.00 198 LYS A C 1
ATOM 1591 O O . LYS A 1 198 ? 17.332 -1.478 -22.045 1.00 63.00 198 LYS A O 1
ATOM 1596 N N . GLN A 1 199 ? 15.656 -0.515 -23.211 1.00 66.38 199 GLN A N 1
ATOM 1597 C CA . GLN A 1 199 ? 16.213 -0.649 -24.554 1.00 66.38 199 GLN A CA 1
ATOM 1598 C C . GLN A 1 199 ? 17.183 0.494 -24.892 1.00 66.38 199 GLN A C 1
ATOM 1600 O O . GLN A 1 199 ? 17.340 0.859 -26.050 1.00 66.38 199 GLN A O 1
ATOM 1605 N N . ASP A 1 200 ? 17.811 1.102 -23.880 1.00 69.50 200 ASP A N 1
ATOM 1606 C CA . ASP A 1 200 ? 18.643 2.298 -24.042 1.00 69.50 200 ASP A CA 1
ATOM 1607 C C . ASP A 1 200 ? 19.799 2.027 -25.031 1.00 69.50 200 ASP A C 1
ATOM 1609 O O . ASP A 1 200 ? 20.179 2.897 -25.811 1.00 69.50 200 ASP A O 1
ATOM 1613 N N . VAL A 1 201 ? 20.317 0.791 -25.044 1.00 76.19 201 VAL A N 1
ATOM 1614 C CA . VAL A 1 201 ? 21.383 0.351 -25.956 1.00 76.19 201 VAL A CA 1
ATOM 1615 C C . VAL A 1 201 ? 20.841 0.110 -27.365 1.00 76.19 201 VAL A C 1
ATOM 1617 O O . VAL A 1 201 ? 21.463 0.526 -28.340 1.00 76.19 201 VAL A O 1
ATOM 1620 N N . GLU A 1 202 ? 19.674 -0.518 -27.503 1.00 81.50 202 GLU A N 1
ATOM 1621 C CA . GLU A 1 202 ? 19.030 -0.766 -28.794 1.00 81.50 202 GLU A CA 1
ATOM 1622 C C . GLU A 1 202 ? 18.578 0.535 -29.476 1.00 81.50 202 GLU A C 1
ATOM 1624 O O . GLU A 1 202 ? 18.742 0.680 -30.691 1.00 81.50 202 GLU A O 1
ATOM 1629 N N . GLU A 1 203 ? 18.066 1.500 -28.709 1.00 80.88 203 GLU A N 1
ATOM 1630 C CA . GLU A 1 203 ? 17.742 2.849 -29.185 1.00 80.88 203 GLU A CA 1
ATOM 1631 C C . GLU A 1 203 ? 19.010 3.605 -29.610 1.00 80.88 203 GLU A C 1
ATOM 1633 O O . GLU A 1 203 ? 19.039 4.211 -30.684 1.00 80.88 203 GLU A O 1
ATOM 1638 N N . GLU A 1 204 ? 20.093 3.521 -28.831 1.00 82.56 204 GLU A N 1
ATOM 1639 C CA . GLU A 1 204 ? 21.376 4.139 -29.186 1.00 82.56 204 GLU A CA 1
ATOM 1640 C C . GLU A 1 204 ? 21.981 3.521 -30.460 1.00 82.56 204 GLU A C 1
ATOM 1642 O O . GLU A 1 204 ? 22.438 4.248 -31.347 1.00 82.56 204 GLU A O 1
ATOM 1647 N N . ILE A 1 205 ? 21.923 2.193 -30.608 1.00 86.81 205 ILE A N 1
ATOM 1648 C CA . ILE A 1 205 ? 22.331 1.479 -31.828 1.00 86.81 205 ILE A CA 1
ATOM 1649 C C . ILE A 1 205 ? 21.492 1.935 -33.026 1.00 86.81 205 ILE A C 1
ATOM 1651 O O . ILE A 1 205 ? 22.040 2.172 -34.108 1.00 86.81 205 ILE A O 1
ATOM 1655 N N . MET A 1 206 ? 20.174 2.077 -32.852 1.00 88.81 206 MET A N 1
ATOM 1656 C CA . MET A 1 206 ? 19.279 2.545 -33.910 1.00 88.81 206 MET A CA 1
ATOM 1657 C C . MET A 1 206 ? 19.657 3.957 -34.377 1.00 88.81 206 MET A C 1
ATOM 1659 O O . MET A 1 206 ? 19.795 4.176 -35.582 1.00 88.81 206 MET A O 1
ATOM 1663 N N . LEU A 1 207 ? 19.888 4.886 -33.446 1.00 87.75 207 LEU A N 1
ATOM 1664 C CA . LEU A 1 207 ? 20.290 6.260 -33.762 1.00 87.75 207 LEU A CA 1
ATOM 1665 C C . LEU A 1 207 ? 21.651 6.312 -34.471 1.00 87.75 207 LEU A C 1
ATOM 1667 O O . LEU A 1 207 ? 21.776 6.957 -35.509 1.00 87.75 207 LEU A O 1
ATOM 1671 N N . ILE A 1 208 ? 22.648 5.564 -33.989 1.00 88.81 208 ILE A N 1
ATOM 1672 C CA . ILE A 1 208 ? 23.976 5.513 -34.626 1.00 88.81 208 ILE A CA 1
ATOM 1673 C C . ILE A 1 208 ? 23.888 4.949 -36.049 1.00 88.81 208 ILE A C 1
ATOM 1675 O O . ILE A 1 208 ? 24.554 5.451 -36.956 1.00 88.81 208 ILE A O 1
ATOM 1679 N N . ARG A 1 209 ? 23.060 3.922 -36.278 1.00 90.81 209 ARG A N 1
ATOM 1680 C CA . ARG A 1 209 ? 22.833 3.373 -37.625 1.00 90.81 209 ARG A CA 1
ATOM 1681 C C . ARG A 1 209 ? 22.169 4.394 -38.552 1.00 90.81 209 ARG A C 1
ATOM 1683 O O . ARG A 1 209 ? 22.544 4.472 -39.721 1.00 90.81 209 ARG A O 1
ATOM 1690 N N . MET A 1 210 ? 21.224 5.188 -38.046 1.00 90.19 210 MET A N 1
ATOM 1691 C CA . MET A 1 210 ? 20.620 6.287 -38.808 1.00 90.19 210 MET A CA 1
ATOM 1692 C C . MET A 1 210 ? 21.657 7.353 -39.182 1.00 90.19 210 MET A C 1
ATOM 1694 O O . MET A 1 210 ? 21.742 7.723 -40.353 1.00 90.19 210 MET A O 1
ATOM 1698 N N . ASP A 1 211 ? 22.491 7.781 -38.234 1.00 89.88 211 ASP A N 1
ATOM 1699 C CA . ASP A 1 211 ? 23.541 8.779 -38.476 1.00 89.88 211 ASP A CA 1
ATOM 1700 C C . ASP A 1 211 ? 24.593 8.283 -39.480 1.00 89.88 211 ASP A C 1
ATOM 1702 O O . ASP A 1 211 ? 25.030 9.036 -40.353 1.00 89.88 211 ASP A O 1
ATOM 1706 N N . ILE A 1 212 ? 24.970 7.000 -39.412 1.00 91.12 212 ILE A N 1
ATOM 1707 C CA . ILE A 1 212 ? 25.865 6.376 -40.398 1.00 91.12 212 ILE A CA 1
ATOM 1708 C C . ILE A 1 212 ? 25.256 6.444 -41.800 1.00 91.12 212 ILE A C 1
ATOM 1710 O O . ILE A 1 212 ? 25.959 6.818 -42.736 1.00 91.12 212 ILE A O 1
ATOM 1714 N N . ASN A 1 213 ? 23.968 6.130 -41.957 1.00 91.88 213 ASN A N 1
ATOM 1715 C CA . ASN A 1 213 ? 23.306 6.208 -43.262 1.00 91.88 213 ASN A CA 1
ATOM 1716 C C . ASN A 1 213 ? 23.305 7.642 -43.810 1.00 91.88 213 ASN A C 1
ATOM 1718 O O . ASN A 1 213 ? 23.673 7.847 -44.964 1.00 91.88 213 ASN A O 1
ATOM 1722 N N . VAL A 1 214 ? 23.002 8.638 -42.972 1.00 91.19 214 VAL A N 1
ATOM 1723 C CA . VAL A 1 214 ? 23.056 10.057 -43.365 1.00 91.19 214 VAL A CA 1
ATOM 1724 C C . VAL A 1 214 ? 24.467 10.464 -43.804 1.00 91.19 214 VAL A C 1
ATOM 1726 O O . VAL A 1 214 ? 24.636 11.149 -44.815 1.00 91.19 214 VAL A O 1
ATOM 1729 N N . LEU A 1 215 ? 25.498 10.029 -43.076 1.00 90.12 215 LEU A N 1
ATOM 1730 C CA . LEU A 1 215 ? 26.891 10.302 -43.432 1.00 90.12 215 LEU A CA 1
ATOM 1731 C C . LEU A 1 215 ? 27.305 9.601 -44.733 1.00 90.12 215 LEU A C 1
ATOM 1733 O O . LEU A 1 215 ? 28.020 10.198 -45.536 1.00 90.12 215 LEU A O 1
ATOM 1737 N N . LEU A 1 216 ? 26.845 8.371 -44.975 1.00 91.56 216 LEU A N 1
ATOM 1738 C CA . LEU A 1 216 ? 27.091 7.646 -46.226 1.00 91.56 216 LEU A CA 1
ATOM 1739 C C . LEU A 1 216 ? 26.412 8.328 -47.420 1.00 91.56 216 LEU A C 1
ATOM 1741 O O . LEU A 1 216 ? 27.044 8.490 -48.466 1.00 91.56 216 LEU A O 1
ATOM 1745 N N . ASP A 1 217 ? 25.176 8.796 -47.258 1.00 91.88 217 ASP A N 1
ATOM 1746 C CA . ASP A 1 217 ? 24.468 9.555 -48.293 1.00 91.88 217 ASP A CA 1
ATOM 1747 C C . ASP A 1 217 ? 25.187 10.869 -48.604 1.00 91.88 217 ASP A C 1
ATOM 1749 O O . ASP A 1 217 ? 25.431 11.193 -49.770 1.00 91.88 217 ASP A O 1
ATOM 1753 N N . ARG A 1 218 ? 25.619 11.595 -47.566 1.00 89.62 218 ARG A N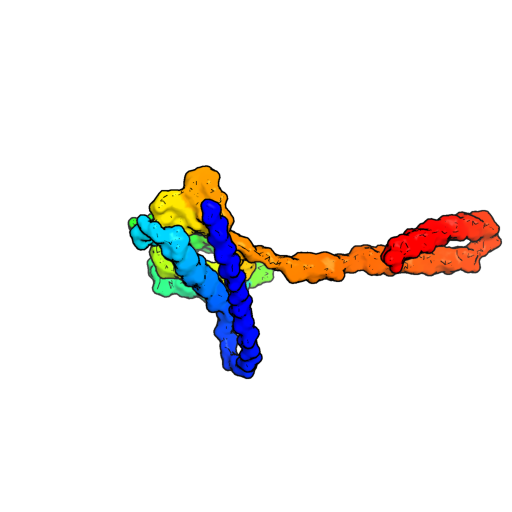 1
ATOM 1754 C CA . ARG A 1 218 ? 26.399 12.827 -47.723 1.00 89.62 218 ARG A CA 1
ATOM 1755 C C . ARG A 1 218 ? 27.741 12.568 -48.407 1.00 89.62 218 ARG A C 1
ATOM 1757 O O . ARG A 1 218 ? 28.144 13.340 -49.273 1.00 89.62 218 ARG A O 1
ATOM 1764 N N . ARG A 1 219 ? 28.417 11.467 -48.069 1.00 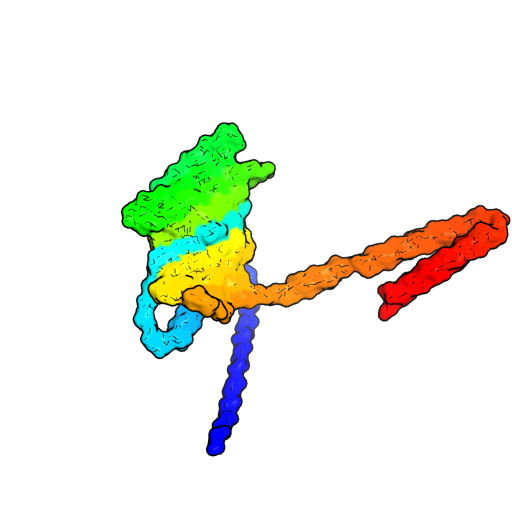88.38 219 ARG A N 1
ATOM 1765 C CA . ARG A 1 219 ? 29.670 11.047 -48.716 1.00 88.38 219 ARG A CA 1
ATOM 1766 C C . ARG A 1 219 ? 29.477 10.820 -50.214 1.00 88.38 219 ARG A C 1
ATOM 1768 O O . ARG A 1 219 ? 30.318 11.246 -51.001 1.00 88.38 219 ARG A O 1
ATOM 1775 N N . ASN A 1 220 ? 28.378 10.170 -50.599 1.00 89.94 220 ASN A N 1
ATOM 1776 C CA . ASN A 1 220 ? 28.051 9.890 -52.000 1.00 89.94 220 ASN A CA 1
ATOM 1777 C C . ASN A 1 220 ? 27.752 11.169 -52.800 1.00 89.94 220 ASN A C 1
ATOM 1779 O O . ASN A 1 220 ? 27.966 11.196 -54.010 1.00 89.94 220 ASN A O 1
ATOM 1783 N N . GLN A 1 221 ? 27.284 12.226 -52.130 1.00 90.06 221 GLN A N 1
ATOM 1784 C CA . GLN A 1 221 ? 26.979 13.529 -52.730 1.00 90.06 221 GLN A CA 1
ATOM 1785 C C . GLN A 1 221 ? 28.168 14.507 -52.712 1.00 90.06 221 GLN A C 1
ATOM 1787 O O . GLN A 1 221 ? 28.152 15.500 -53.438 1.00 90.06 221 GLN A O 1
ATOM 1792 N N . ALA A 1 222 ? 29.204 14.239 -51.911 1.00 89.69 222 ALA A N 1
ATOM 1793 C CA . ALA A 1 222 ? 30.367 15.111 -51.783 1.00 89.69 222 ALA A CA 1
ATOM 1794 C C . ALA A 1 222 ? 31.201 15.139 -53.077 1.00 89.69 222 ALA A C 1
ATOM 1796 O O . ALA A 1 222 ? 31.655 14.101 -53.584 1.00 89.69 222 ALA A O 1
ATOM 1797 N N . ALA A 1 223 ? 31.420 16.351 -53.591 1.00 84.56 223 ALA A N 1
ATOM 1798 C CA . ALA A 1 223 ? 32.152 16.607 -54.830 1.00 84.56 223 ALA A CA 1
ATOM 1799 C C . ALA A 1 223 ? 33.659 16.812 -54.611 1.00 84.56 223 ALA A C 1
ATOM 1801 O O . ALA A 1 223 ? 34.439 16.586 -55.537 1.00 84.56 223 ALA A O 1
ATOM 1802 N N . ASP A 1 224 ? 34.072 17.219 -53.407 1.00 91.56 224 ASP A N 1
ATOM 1803 C CA . ASP A 1 224 ? 35.471 17.465 -53.073 1.00 91.56 224 ASP A CA 1
ATOM 1804 C C . ASP A 1 224 ? 36.063 16.375 -52.155 1.00 91.56 224 ASP A C 1
ATOM 1806 O O . ASP A 1 224 ? 35.373 15.675 -51.408 1.00 91.56 224 ASP A O 1
ATOM 1810 N N . GLU A 1 225 ? 37.381 16.201 -52.243 1.00 86.06 225 GLU A N 1
ATOM 1811 C CA . GLU A 1 225 ? 38.104 15.173 -51.486 1.00 86.06 225 GLU A CA 1
ATOM 1812 C C . GLU A 1 225 ? 38.277 15.557 -50.003 1.00 86.06 225 GLU A C 1
ATOM 1814 O O . GLU A 1 225 ? 38.416 14.701 -49.127 1.00 86.06 225 GLU A O 1
ATOM 1819 N N . ALA A 1 226 ? 38.237 16.855 -49.693 1.00 87.75 226 ALA A N 1
ATOM 1820 C CA . ALA A 1 226 ? 38.401 17.358 -48.334 1.00 87.75 226 ALA A CA 1
ATOM 1821 C C . ALA A 1 226 ? 37.171 17.056 -47.457 1.00 87.75 226 ALA A C 1
ATOM 1823 O O . ALA A 1 226 ? 37.313 16.664 -46.296 1.00 87.75 226 ALA A O 1
ATOM 1824 N N . GLU A 1 227 ? 35.971 17.198 -48.010 1.00 86.31 227 GLU A N 1
ATOM 1825 C CA . GLU A 1 227 ? 34.687 16.861 -47.406 1.00 86.31 227 GLU A CA 1
ATOM 1826 C C . GLU A 1 227 ? 34.540 15.345 -47.276 1.00 86.31 227 GLU A C 1
ATOM 1828 O O . GLU A 1 227 ? 34.193 14.872 -46.193 1.00 86.31 227 GLU A O 1
ATOM 1833 N N . ARG A 1 228 ? 34.922 14.566 -48.300 1.00 87.12 228 ARG A N 1
ATOM 1834 C CA . ARG A 1 228 ? 34.966 13.092 -48.202 1.00 87.12 228 ARG A CA 1
ATOM 1835 C C . ARG A 1 228 ? 35.863 12.614 -47.066 1.00 87.12 228 ARG A C 1
ATOM 1837 O O . ARG A 1 228 ? 35.441 11.787 -46.262 1.00 87.12 228 ARG A O 1
ATOM 1844 N N . SER A 1 229 ? 37.062 13.180 -46.940 1.00 89.06 229 SER A N 1
ATOM 1845 C CA . SER A 1 229 ? 38.002 12.830 -45.868 1.00 89.06 229 SER A CA 1
ATOM 1846 C C . SER A 1 229 ? 37.469 13.192 -44.471 1.00 89.06 229 SER A C 1
ATOM 1848 O O . SER A 1 229 ? 37.631 12.426 -43.514 1.00 89.06 229 SER A O 1
ATOM 1850 N N . ARG A 1 230 ? 36.760 14.325 -44.342 1.00 90.00 230 ARG A N 1
ATOM 1851 C CA . ARG A 1 230 ? 36.074 14.703 -43.093 1.00 90.00 230 ARG A CA 1
ATOM 1852 C C . ARG A 1 230 ? 34.967 13.712 -42.739 1.00 90.00 230 ARG A C 1
ATOM 1854 O O . ARG A 1 230 ? 34.962 13.218 -41.609 1.00 90.00 230 ARG A O 1
ATOM 1861 N N . ILE A 1 231 ? 34.104 13.374 -43.696 1.00 89.38 231 ILE A N 1
ATOM 1862 C CA . ILE A 1 231 ? 33.007 12.413 -43.509 1.00 89.38 231 ILE A CA 1
ATOM 1863 C C . ILE A 1 231 ? 33.554 11.023 -43.148 1.00 89.38 231 ILE A C 1
ATOM 1865 O O . ILE A 1 231 ? 33.069 10.398 -42.206 1.00 89.38 231 ILE A O 1
ATOM 1869 N N . ASP A 1 232 ? 34.630 10.571 -43.796 1.00 90.06 232 ASP A N 1
ATOM 1870 C CA . ASP A 1 232 ? 35.278 9.287 -43.494 1.00 90.06 232 ASP A CA 1
ATOM 1871 C C . ASP A 1 232 ? 35.848 9.235 -42.067 1.00 90.06 232 ASP A C 1
ATOM 1873 O O . ASP A 1 232 ? 35.895 8.169 -41.441 1.00 90.06 232 ASP A O 1
ATOM 1877 N N . SER A 1 233 ? 36.270 10.380 -41.521 1.00 90.94 233 SER A N 1
ATOM 1878 C CA . SER A 1 233 ? 36.716 10.477 -40.128 1.00 90.94 233 SER A CA 1
ATOM 1879 C C . SER A 1 233 ? 35.559 10.352 -39.129 1.00 90.94 233 SER A C 1
ATOM 1881 O O . SER A 1 233 ? 35.732 9.758 -38.061 1.00 90.94 233 SER A O 1
ATOM 1883 N N . GLU A 1 234 ? 34.379 10.873 -39.473 1.00 89.12 234 GLU A N 1
ATOM 1884 C CA . GLU A 1 234 ? 33.171 10.792 -38.648 1.00 89.12 234 GLU A CA 1
ATOM 1885 C C . GLU A 1 234 ? 32.557 9.393 -38.704 1.00 89.12 234 GLU A C 1
ATOM 1887 O O . GLU A 1 234 ? 32.269 8.814 -37.653 1.00 89.12 234 GLU A O 1
ATOM 1892 N N . LEU A 1 235 ? 32.495 8.790 -39.895 1.00 91.38 235 LEU A N 1
ATOM 1893 C CA . LEU A 1 235 ? 32.082 7.399 -40.081 1.00 91.38 235 LEU A CA 1
ATOM 1894 C C . LEU A 1 235 ? 32.934 6.446 -39.238 1.00 91.38 235 LEU A C 1
ATOM 1896 O O . LEU A 1 235 ? 32.385 5.632 -38.503 1.00 91.38 235 LEU A O 1
ATOM 1900 N N . ARG A 1 236 ? 34.267 6.596 -39.228 1.00 91.06 236 ARG A N 1
ATOM 1901 C CA . ARG A 1 236 ? 35.144 5.761 -38.381 1.00 91.06 236 ARG A CA 1
ATOM 1902 C C . ARG A 1 236 ? 34.833 5.873 -36.889 1.00 91.06 236 ARG A C 1
ATOM 1904 O O . ARG A 1 236 ? 34.929 4.874 -36.175 1.00 91.06 236 ARG A O 1
ATOM 1911 N N . LYS A 1 237 ? 34.475 7.066 -36.400 1.00 90.19 237 LYS A N 1
ATOM 1912 C CA . LYS A 1 237 ? 34.089 7.263 -34.992 1.00 90.19 237 LYS A CA 1
ATOM 1913 C C . LYS A 1 237 ? 32.763 6.566 -34.690 1.00 90.19 237 LYS A C 1
ATOM 1915 O O . LYS A 1 237 ? 32.670 5.880 -33.673 1.00 90.19 237 LYS A O 1
ATOM 1920 N N . MET A 1 238 ? 31.784 6.691 -35.585 1.00 86.62 238 MET A N 1
ATOM 1921 C CA . MET A 1 238 ? 30.460 6.087 -35.416 1.00 86.62 238 MET A CA 1
ATOM 1922 C C . MET A 1 238 ? 30.492 4.564 -35.544 1.00 86.62 238 MET A C 1
ATOM 1924 O O . MET A 1 238 ? 29.949 3.881 -34.683 1.00 86.62 238 MET A O 1
ATOM 1928 N N . THR A 1 239 ? 31.222 4.008 -36.515 1.00 88.50 239 THR A N 1
ATOM 1929 C CA . THR A 1 239 ? 31.412 2.553 -36.651 1.00 88.50 239 THR A CA 1
ATOM 1930 C C . THR A 1 239 ? 32.134 1.957 -35.444 1.00 88.50 239 THR A C 1
ATOM 1932 O O . THR A 1 239 ? 31.767 0.883 -34.977 1.00 88.50 239 THR A O 1
ATOM 1935 N N . ARG A 1 240 ? 33.132 2.658 -34.887 1.00 88.88 240 ARG A N 1
ATOM 1936 C CA . ARG A 1 240 ? 33.806 2.206 -33.661 1.00 88.88 240 ARG A CA 1
ATOM 1937 C C . ARG A 1 240 ? 32.858 2.196 -32.462 1.00 88.88 240 ARG A C 1
ATOM 1939 O O . ARG A 1 240 ? 32.924 1.273 -31.660 1.00 88.88 240 ARG A O 1
ATOM 1946 N N . ARG A 1 241 ? 32.001 3.211 -32.330 1.00 86.00 241 ARG A N 1
ATOM 1947 C CA . ARG A 1 241 ? 31.000 3.279 -31.257 1.00 86.00 241 ARG A CA 1
ATOM 1948 C C . ARG A 1 241 ? 29.945 2.185 -31.413 1.00 86.00 241 ARG A C 1
ATOM 1950 O O . ARG A 1 241 ? 29.659 1.506 -30.438 1.00 86.00 241 ARG A O 1
ATOM 1957 N N . LEU A 1 242 ? 29.453 1.965 -32.633 1.00 88.31 242 LEU A N 1
ATOM 1958 C CA . LEU A 1 242 ? 28.517 0.888 -32.952 1.00 88.31 242 LEU A CA 1
ATOM 1959 C C . LEU A 1 242 ? 29.093 -0.483 -32.574 1.00 88.31 242 LEU A C 1
ATOM 1961 O O . LEU A 1 242 ? 28.441 -1.243 -31.874 1.00 88.31 242 LEU A O 1
ATOM 1965 N N . PHE A 1 243 ? 30.349 -0.751 -32.940 1.00 87.88 243 PHE A N 1
ATOM 1966 C CA . PHE A 1 243 ? 31.023 -2.007 -32.603 1.00 87.88 243 PHE A CA 1
ATOM 1967 C C . PHE A 1 243 ? 31.152 -2.240 -31.090 1.00 87.88 243 PHE A C 1
ATOM 1969 O O . PHE A 1 243 ? 31.066 -3.372 -30.638 1.00 87.88 243 PHE A O 1
ATOM 1976 N N . ILE A 1 244 ? 31.358 -1.181 -30.300 1.00 85.62 244 ILE A N 1
ATOM 1977 C CA . ILE A 1 244 ? 31.428 -1.287 -28.833 1.00 85.62 244 ILE A CA 1
ATOM 1978 C C . ILE A 1 244 ? 30.048 -1.586 -28.231 1.00 85.62 244 ILE A C 1
ATOM 1980 O O . ILE A 1 244 ? 29.977 -2.276 -27.223 1.00 85.62 244 ILE A O 1
ATOM 1984 N N . LEU A 1 245 ? 28.975 -1.057 -28.823 1.00 82.00 245 LEU A N 1
ATOM 1985 C CA . LEU A 1 245 ? 27.604 -1.260 -28.345 1.00 82.00 245 LEU A CA 1
ATOM 1986 C C . LEU A 1 245 ? 27.006 -2.606 -28.788 1.00 82.00 245 LEU A C 1
ATOM 1988 O O . LEU A 1 245 ? 26.099 -3.102 -28.132 1.00 82.00 245 LEU A O 1
ATOM 1992 N N . GLU A 1 246 ? 27.501 -3.187 -29.885 1.00 79.75 246 GLU A N 1
ATOM 1993 C CA . GLU A 1 246 ? 27.066 -4.489 -30.416 1.00 79.75 246 GLU A CA 1
ATOM 1994 C C . GLU A 1 246 ? 27.852 -5.699 -29.858 1.00 79.75 246 GLU A C 1
ATOM 1996 O O . GLU A 1 246 ? 27.469 -6.835 -30.143 1.00 79.75 246 GLU A O 1
ATOM 2001 N N . ALA A 1 247 ? 28.943 -5.475 -29.111 1.00 66.31 247 ALA A N 1
ATOM 2002 C CA . ALA A 1 247 ? 29.820 -6.515 -28.548 1.00 66.31 247 ALA A CA 1
ATOM 2003 C C . ALA A 1 247 ? 29.361 -7.009 -27.166 1.00 66.31 247 ALA A C 1
ATOM 2005 O O . ALA A 1 247 ? 29.469 -8.236 -26.931 1.00 66.31 247 ALA A O 1
#

Mean predicted aligned error: 17.17 Å

Solvent-accessible surface area (backbone atoms only — not comparable to full-atom values): 13999 Å² total; per-residue (Å²): 139,84,87,82,84,83,79,80,80,78,80,84,75,83,83,76,82,82,79,90,71,94,69,90,69,62,64,66,59,54,53,53,50,48,51,54,53,48,50,53,51,50,55,57,65,73,46,87,84,69,74,87,82,60,73,68,35,38,31,32,73,35,38,41,34,60,34,42,67,72,48,45,55,54,54,52,51,58,46,60,81,65,74,60,73,66,48,72,47,75,46,99,87,67,30,38,35,38,36,46,56,75,45,103,74,66,25,36,39,39,37,39,33,43,69,51,99,79,30,29,45,35,38,35,38,36,36,37,46,56,67,68,59,49,50,38,54,51,46,48,32,38,74,47,38,10,34,31,39,35,37,42,34,40,88,84,37,33,40,40,37,35,30,49,66,29,37,78,38,33,32,33,42,36,42,92,91,49,73,42,83,74,44,68,65,76,66,62,63,64,54,48,50,52,58,68,65,56,48,64,63,60,54,51,49,50,52,51,54,51,52,46,51,54,48,51,53,50,44,75,68,47,90,50,70,69,59,34,53,52,44,54,55,50,47,55,53,51,54,54,51,47,53,65,76,75,106

Sequence (247 aa):
MKTREDAGLTVFFPVFAAKSHSGSRNIYSLYSIIIDEKVSLCLKKMNRGVFMAKRLATQYVKACFTVTEAELRTFMQLFADHQVSLQMKVFDNGNQELAFLENQDGEEGTLTFERHGGSYLVTGSFRLIRPALVNAMRKAVADFKGDALVHRIYNGYVMVYHYTQGAVAKIEEVRGHERKLIFEYKNTVGKLEQLYRKQDVEEEIMLIRMDINVLLDRRNQAADEAERSRIDSELRKMTRRLFILEA

Organism: NCBI:txid1572762

Foldseek 3Di:
DDDDDDDDDDDDDDPDDDDDDDDCPPVLVVVQVCCVVVLVVVVVVVDPDDDDWDFQKKKFQKKKFKFAPVVVVVLVVLCVVVPFPWDWDADPQRKIKTFRDCDPSGKGWIWIWPDDDRMTIIMIIIMGGDPSVVVSVLVSCQVRQMWTWMWRDTVQWIWTFTGGGSHTQFIWIDGPPDIDTPDHDDPVVVVVVVVVPPCVLVVVLVVLVVVLVVLVVVLVVDPDPVSVVVSVVVNVVSVVVNVVSVD

Radius of gyration: 28.94 Å; Cα contacts (8 Å, |Δi|>4): 332; chains: 1; bounding box: 61×57×82 Å

Secondary structure (DSSP, 8-state):
-PPP-----------------S----HHHHHHHHHHHHHHHHHHHH-TT-----EEEEEEEEEEEEEEHHHHHHHHHHHHTTT--EEEEEPTTS-EEEEE---TT--EEEEEEEEETTEEEEEEEEEE-SHHHHHHHHHHHHHTT-EEEEEEEETTEEEEEEEETTEEEEEEEEETTEEEEEEE---HHHHHHHHHS--HHHHHHHHHHHHHHHHHHHHHH--SHHHHHHHHHHHHHHHHHHHHHH-

pLDDT: mean 72.83, std 21.43, range [24.0, 95.12]